Protein AF-A0A349LQ70-F1 (afdb_monomer_lite)

Structure (mmCIF, N/CA/C/O backbone):
data_AF-A0A349LQ70-F1
#
_entry.id   AF-A0A349LQ70-F1
#
loop_
_atom_site.group_PDB
_atom_site.id
_atom_site.type_symbol
_atom_site.label_atom_id
_atom_site.label_alt_id
_atom_site.label_comp_id
_atom_site.label_asym_id
_atom_site.label_entity_id
_atom_site.label_seq_id
_atom_site.pdbx_PDB_ins_code
_atom_site.Cartn_x
_atom_site.Cartn_y
_atom_site.Cartn_z
_atom_site.occupancy
_atom_site.B_iso_or_equiv
_atom_site.auth_seq_id
_atom_site.auth_comp_id
_atom_site.auth_asym_id
_atom_site.auth_atom_id
_atom_site.pdbx_PDB_model_num
ATOM 1 N N . MET A 1 1 ? 2.693 10.960 -30.695 1.00 44.03 1 MET A N 1
ATOM 2 C CA . MET A 1 1 ? 3.352 12.069 -29.964 1.00 44.03 1 MET A CA 1
ATOM 3 C C . MET A 1 1 ? 2.511 12.671 -28.834 1.00 44.03 1 MET A C 1
ATOM 5 O O . MET A 1 1 ? 3.076 12.892 -27.779 1.00 44.03 1 MET A O 1
ATOM 9 N N . TRP A 1 2 ? 1.194 12.884 -28.967 1.00 34.91 2 TRP A N 1
ATOM 10 C CA . TRP A 1 2 ? 0.379 13.549 -27.923 1.00 34.91 2 TRP A CA 1
ATOM 11 C C . TRP A 1 2 ? 0.090 12.743 -26.636 1.00 34.91 2 TRP A C 1
ATOM 13 O O . TRP A 1 2 ? -0.245 13.328 -25.614 1.00 34.91 2 TRP A O 1
ATOM 23 N N . LEU A 1 3 ? 0.218 11.412 -26.652 1.00 36.78 3 LEU A N 1
ATOM 24 C CA . LEU A 1 3 ? -0.033 10.572 -25.467 1.00 36.78 3 LEU A CA 1
ATOM 25 C C . LEU A 1 3 ? 1.154 10.531 -24.486 1.00 36.78 3 LEU A C 1
ATOM 27 O O . LEU A 1 3 ? 0.941 10.384 -23.286 1.00 36.78 3 LEU A O 1
ATOM 31 N N . ALA A 1 4 ? 2.384 10.713 -24.979 1.00 41.03 4 ALA A N 1
ATOM 32 C CA . ALA A 1 4 ? 3.589 10.732 -24.146 1.00 41.03 4 ALA A CA 1
ATOM 33 C C . ALA A 1 4 ? 3.633 11.983 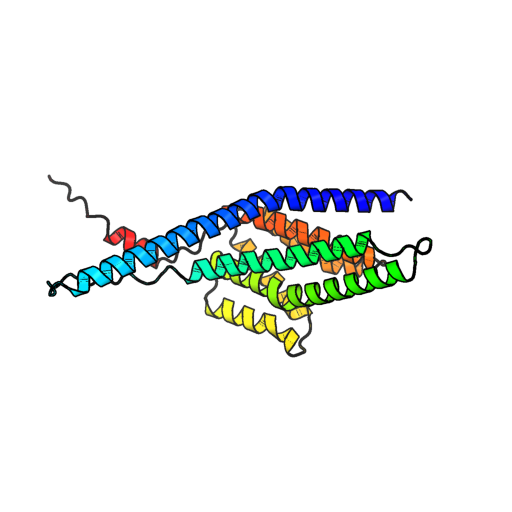-23.248 1.00 41.03 4 ALA A C 1
ATOM 35 O O . ALA A 1 4 ? 3.868 11.878 -22.047 1.00 41.03 4 ALA A O 1
ATOM 36 N N . SER A 1 5 ? 3.269 13.148 -23.796 1.00 47.81 5 SER A N 1
ATOM 37 C CA . SER A 1 5 ? 3.202 14.409 -23.048 1.00 47.81 5 SER A CA 1
ATOM 38 C C . SER A 1 5 ? 2.084 14.434 -22.002 1.00 47.81 5 SER A C 1
ATOM 40 O O . SER A 1 5 ? 2.240 15.052 -20.951 1.00 47.81 5 SER A O 1
ATOM 42 N N . LEU A 1 6 ? 0.969 13.733 -22.243 1.00 48.31 6 LEU A N 1
ATOM 43 C CA . LEU A 1 6 ? -0.111 13.604 -21.261 1.00 48.31 6 LEU A CA 1
ATOM 44 C C . LEU A 1 6 ? 0.312 12.740 -20.062 1.00 48.31 6 LEU A C 1
ATOM 46 O O . LEU A 1 6 ? -0.024 13.064 -18.924 1.00 48.31 6 LEU A O 1
ATOM 50 N N . GLY A 1 7 ? 1.063 11.662 -20.313 1.00 47.00 7 GLY A N 1
ATOM 51 C CA . GLY A 1 7 ? 1.610 10.787 -19.275 1.00 47.00 7 GLY A CA 1
ATOM 52 C C . GLY A 1 7 ? 2.619 11.501 -18.377 1.00 47.00 7 GLY A C 1
ATOM 53 O O . GLY A 1 7 ? 2.522 11.402 -17.157 1.00 47.00 7 GLY A O 1
ATOM 54 N N . GLU A 1 8 ? 3.526 12.287 -18.959 1.00 45.16 8 GLU A N 1
ATOM 55 C CA . GLU A 1 8 ? 4.480 13.119 -18.213 1.00 45.16 8 GLU A CA 1
ATOM 56 C C . GLU A 1 8 ? 3.785 14.221 -17.401 1.00 45.16 8 GLU A C 1
ATOM 58 O O . GLU A 1 8 ? 4.113 14.429 -16.234 1.00 45.16 8 GLU A O 1
ATOM 63 N N . LEU A 1 9 ? 2.767 14.882 -17.965 1.00 50.31 9 LEU A N 1
ATOM 64 C CA . LEU A 1 9 ? 1.955 15.867 -17.243 1.00 50.31 9 LEU A CA 1
ATOM 65 C C . LEU A 1 9 ? 1.187 15.239 -16.081 1.00 50.31 9 LEU A C 1
ATOM 67 O O . LEU A 1 9 ? 1.155 15.813 -14.996 1.00 50.31 9 LEU A O 1
ATOM 71 N N . LEU A 1 10 ? 0.602 14.055 -16.275 1.00 54.34 10 LEU A N 1
ATOM 72 C CA . LEU A 1 10 ? -0.054 13.301 -15.208 1.00 54.34 10 LEU A CA 1
ATOM 73 C C . LEU A 1 10 ? 0.946 12.852 -14.145 1.00 54.34 10 LEU A C 1
ATOM 75 O O . LEU A 1 10 ? 0.620 12.906 -12.964 1.00 54.34 10 LEU A O 1
ATOM 79 N N . LEU A 1 11 ? 2.161 12.464 -14.525 1.00 51.03 11 LEU A N 1
ATOM 80 C CA . LEU A 1 11 ? 3.226 12.072 -13.607 1.00 51.03 11 LEU A CA 1
ATOM 81 C C . LEU A 1 11 ? 3.707 13.254 -12.762 1.00 51.03 11 LEU A C 1
ATOM 83 O O . LEU A 1 11 ? 3.743 13.148 -11.540 1.00 51.03 11 LEU A O 1
ATOM 87 N N . VAL A 1 12 ? 4.030 14.387 -13.391 1.00 49.47 12 VAL A N 1
ATOM 88 C CA . VAL A 1 12 ? 4.443 15.617 -12.702 1.00 49.47 12 VAL A CA 1
ATOM 89 C C . VAL A 1 12 ? 3.299 16.134 -11.844 1.00 49.47 12 VAL A C 1
ATOM 91 O O . VAL A 1 12 ? 3.519 16.456 -10.683 1.00 49.47 12 VAL A O 1
ATOM 94 N N . ALA A 1 13 ? 2.065 16.129 -12.350 1.00 50.84 13 ALA A N 1
ATOM 95 C CA . ALA A 1 13 ? 0.898 16.478 -11.554 1.00 50.84 13 ALA A CA 1
ATOM 96 C C . ALA A 1 13 ? 0.722 15.518 -10.375 1.00 50.84 13 ALA A C 1
ATOM 98 O O . ALA A 1 13 ? 0.436 15.985 -9.285 1.00 50.84 13 ALA A O 1
ATOM 99 N N . THR A 1 14 ? 0.944 14.211 -10.537 1.00 48.47 14 THR A N 1
ATOM 100 C CA . THR A 1 14 ? 0.812 13.225 -9.453 1.00 48.47 14 THR A CA 1
ATOM 101 C C . THR A 1 14 ? 1.944 13.350 -8.443 1.00 48.47 14 THR A C 1
ATOM 103 O O . THR A 1 14 ? 1.671 13.300 -7.252 1.00 48.47 14 THR A O 1
ATOM 106 N N . LEU A 1 15 ? 3.189 13.571 -8.866 1.00 48.03 15 LEU A N 1
ATOM 107 C CA . LEU A 1 15 ? 4.335 13.817 -7.987 1.00 48.03 15 LEU A CA 1
ATOM 108 C C . LEU A 1 15 ? 4.168 15.131 -7.230 1.00 48.03 15 LEU A C 1
ATOM 110 O O . LEU A 1 15 ? 4.196 15.133 -6.008 1.00 48.03 15 LEU A O 1
ATOM 114 N N . VAL A 1 16 ? 3.888 16.232 -7.928 1.00 50.16 16 VAL A N 1
ATOM 115 C CA . VAL A 1 16 ? 3.621 17.533 -7.304 1.00 50.16 16 VAL A CA 1
ATOM 116 C C . VAL A 1 16 ? 2.412 17.435 -6.382 1.00 50.16 16 VAL A C 1
ATOM 118 O O . VAL A 1 16 ? 2.481 17.905 -5.255 1.00 50.16 16 VAL A O 1
ATOM 121 N N . TRP A 1 17 ? 1.327 16.776 -6.790 1.00 50.19 17 TRP A N 1
ATOM 122 C CA . TRP A 1 17 ? 0.123 16.619 -5.975 1.00 50.19 17 TRP A CA 1
ATOM 123 C C . TRP A 1 17 ? 0.345 15.721 -4.761 1.00 50.19 17 TRP A C 1
ATOM 125 O O . TRP A 1 17 ? -0.085 16.075 -3.667 1.00 50.19 17 TRP A O 1
ATOM 135 N N . THR A 1 18 ? 1.009 14.572 -4.909 1.00 46.94 18 THR A N 1
ATOM 136 C CA . THR A 1 18 ? 1.340 13.673 -3.791 1.00 46.94 18 THR A CA 1
ATOM 137 C C . THR A 1 18 ? 2.313 14.346 -2.843 1.00 46.94 18 THR A C 1
ATOM 139 O O . THR A 1 18 ? 2.051 14.343 -1.647 1.00 46.94 18 THR A O 1
ATOM 142 N N . SER A 1 19 ? 3.347 15.030 -3.335 1.00 45.28 19 SER A N 1
ATOM 143 C CA . SER A 1 19 ? 4.196 15.886 -2.512 1.00 45.28 19 SER A CA 1
ATOM 144 C C . SER A 1 19 ? 3.362 16.955 -1.807 1.00 45.28 19 SER A C 1
ATOM 146 O O . SER A 1 19 ? 3.440 17.059 -0.598 1.00 45.28 19 SER A O 1
ATOM 148 N N . TYR A 1 20 ? 2.475 17.686 -2.480 1.00 46.66 20 TYR A N 1
ATOM 149 C CA . TYR A 1 20 ? 1.710 18.778 -1.863 1.00 46.66 20 TYR A CA 1
ATOM 150 C C . TYR A 1 20 ? 0.607 18.315 -0.895 1.00 46.66 20 TYR A C 1
ATOM 152 O O . TYR A 1 20 ? 0.280 19.023 0.055 1.00 46.66 20 TYR A O 1
ATOM 160 N N . THR A 1 21 ? 0.020 17.134 -1.103 1.00 48.53 21 THR A N 1
ATOM 161 C CA . THR A 1 21 ? -1.055 16.586 -0.253 1.00 48.53 21 THR A CA 1
ATOM 162 C C . THR A 1 21 ? -0.528 15.703 0.868 1.00 48.53 21 THR A C 1
ATOM 164 O O . THR A 1 21 ? -1.037 15.776 1.990 1.00 48.53 21 THR A O 1
ATOM 167 N N . LEU A 1 22 ? 0.510 14.907 0.605 1.00 46.12 22 LEU A N 1
ATOM 168 C CA . LEU A 1 22 ? 1.170 14.104 1.625 1.00 46.12 22 LEU A CA 1
ATOM 169 C C . LEU A 1 22 ? 2.130 14.945 2.451 1.00 46.12 22 LEU A C 1
ATOM 171 O O . LEU A 1 22 ? 2.292 14.610 3.609 1.00 46.12 22 LEU A O 1
ATOM 175 N N . TRP A 1 23 ? 2.704 16.050 1.963 1.00 47.31 23 TRP A N 1
ATOM 176 C CA . TRP A 1 23 ? 3.637 16.858 2.760 1.00 47.31 23 TRP A CA 1
ATOM 177 C C . TRP A 1 23 ? 3.014 17.468 4.020 1.00 47.31 23 TRP A C 1
ATOM 179 O O . TRP A 1 23 ? 3.598 17.299 5.082 1.00 47.31 23 TRP A O 1
ATOM 189 N N . PRO A 1 24 ? 1.827 18.104 4.011 1.00 51.62 24 PRO A N 1
ATOM 190 C CA . PRO A 1 24 ? 1.206 18.602 5.237 1.00 51.62 24 PRO A CA 1
ATOM 191 C C . PRO A 1 24 ? 0.796 17.472 6.187 1.00 51.62 24 PRO A C 1
ATOM 193 O O . PRO A 1 24 ? 0.872 17.644 7.400 1.00 51.62 24 PRO A O 1
ATOM 196 N N . LEU A 1 25 ? 0.373 16.321 5.651 1.00 49.25 25 LEU A N 1
ATOM 197 C CA . LEU A 1 25 ? 0.030 15.121 6.423 1.00 49.25 25 LEU A CA 1
ATOM 198 C C . LEU A 1 25 ? 1.275 14.488 7.047 1.00 49.25 25 LEU A C 1
ATOM 200 O O . LEU A 1 25 ? 1.283 14.235 8.241 1.00 49.25 25 LEU A O 1
ATOM 204 N N . TRP A 1 26 ? 2.340 14.333 6.270 1.00 44.91 26 TRP A N 1
ATOM 205 C CA . TRP A 1 26 ? 3.675 13.913 6.674 1.00 44.91 26 TRP A CA 1
ATOM 206 C C . TRP A 1 26 ? 4.226 14.842 7.741 1.00 44.91 26 TRP A C 1
ATOM 208 O O . TRP A 1 26 ? 4.550 14.390 8.826 1.00 44.91 26 TRP A O 1
ATOM 218 N N . ARG A 1 27 ? 4.234 16.154 7.497 1.00 50.84 27 ARG A N 1
ATOM 219 C CA . ARG A 1 27 ? 4.703 17.170 8.442 1.00 50.84 27 ARG A CA 1
ATOM 220 C C . ARG A 1 27 ? 3.870 17.160 9.720 1.00 50.84 27 ARG A C 1
ATOM 222 O O . ARG A 1 27 ? 4.440 17.243 10.796 1.00 50.84 27 ARG A O 1
ATOM 229 N N . ARG A 1 28 ? 2.542 16.994 9.640 1.00 52.28 28 ARG A N 1
ATOM 230 C CA . ARG A 1 28 ? 1.675 16.824 10.821 1.00 52.28 28 ARG A CA 1
ATOM 231 C C . ARG A 1 28 ? 1.922 15.507 11.541 1.00 52.28 28 ARG A C 1
ATOM 233 O O . ARG A 1 28 ? 1.895 15.514 12.758 1.00 52.28 28 ARG A O 1
ATOM 240 N N . CYS A 1 29 ? 2.161 14.406 10.838 1.00 43.88 29 CYS A N 1
ATOM 241 C CA . CYS A 1 29 ? 2.482 13.107 11.425 1.00 43.88 29 CYS A CA 1
ATOM 242 C C . CYS A 1 29 ? 3.862 13.118 12.083 1.00 43.88 29 CYS A C 1
ATOM 244 O O . CYS A 1 29 ? 3.990 12.611 13.188 1.00 43.88 29 CYS A O 1
ATOM 246 N N . VAL A 1 30 ? 4.857 13.742 11.452 1.00 44.50 30 VAL A N 1
ATOM 247 C CA . VAL A 1 30 ? 6.212 13.940 11.975 1.00 44.50 30 VAL A CA 1
ATOM 248 C C . VAL A 1 30 ? 6.189 14.894 13.160 1.00 44.50 30 VAL A C 1
ATOM 250 O O . VAL A 1 30 ? 6.774 14.559 14.177 1.00 44.50 30 VAL A O 1
ATOM 253 N N . HIS A 1 31 ? 5.462 16.015 13.105 1.00 49.59 31 HIS A N 1
ATOM 254 C CA . HIS A 1 31 ? 5.282 16.887 14.270 1.00 49.59 31 HIS A CA 1
ATOM 255 C C . HIS A 1 31 ? 4.490 16.195 15.381 1.00 49.59 31 HIS A C 1
ATOM 257 O O . HIS A 1 31 ? 4.945 16.193 16.511 1.00 49.59 31 HIS A O 1
ATOM 263 N N . LEU A 1 32 ? 3.376 15.507 15.096 1.00 46.69 32 LEU A N 1
ATOM 264 C CA . LEU A 1 32 ? 2.661 14.746 16.129 1.00 46.69 32 LEU A CA 1
ATOM 265 C C . LEU A 1 32 ? 3.529 13.640 16.727 1.00 46.69 32 LEU A C 1
ATOM 267 O O . LEU A 1 32 ? 3.407 13.372 17.917 1.00 46.69 32 LEU A O 1
ATOM 271 N N . ALA A 1 33 ? 4.346 12.962 15.922 1.00 43.19 33 ALA A N 1
ATOM 272 C CA . ALA A 1 33 ? 5.247 11.922 16.393 1.00 43.19 33 ALA A CA 1
ATOM 273 C C . ALA A 1 33 ? 6.395 12.525 17.204 1.00 43.19 33 ALA A C 1
ATOM 275 O O . ALA A 1 33 ? 6.687 12.007 18.271 1.00 43.19 33 ALA A O 1
ATOM 276 N N . SER A 1 34 ? 6.980 13.634 16.750 1.00 42.59 34 SER A N 1
ATOM 277 C CA . SER A 1 34 ? 8.070 14.367 17.401 1.00 42.59 34 SER A CA 1
ATOM 278 C C . SER A 1 34 ? 7.619 15.009 18.710 1.00 42.59 34 SER A C 1
ATOM 280 O O . SER A 1 34 ? 8.213 14.750 19.748 1.00 42.59 34 SER A O 1
ATOM 282 N N . ASP A 1 35 ? 6.531 15.776 18.702 1.00 51.50 35 ASP A N 1
ATOM 283 C CA . ASP A 1 35 ? 6.004 16.476 19.876 1.00 51.50 35 ASP A CA 1
ATOM 284 C C . ASP A 1 35 ? 5.490 15.478 20.916 1.00 51.50 35 ASP A C 1
ATOM 286 O O . ASP A 1 35 ? 5.719 15.641 22.115 1.00 51.50 35 ASP A O 1
ATOM 290 N N . LYS A 1 36 ? 4.848 14.382 20.476 1.00 47.69 36 LYS A N 1
ATOM 291 C CA . LYS A 1 36 ? 4.454 13.311 21.399 1.00 47.69 36 LYS A CA 1
ATOM 292 C C . LYS A 1 36 ? 5.649 12.491 21.865 1.00 47.69 36 LYS A C 1
ATOM 294 O O . LYS A 1 36 ? 5.649 12.117 23.028 1.00 47.69 36 LYS A O 1
ATOM 299 N N . ALA A 1 37 ? 6.656 12.219 21.035 1.00 41.56 37 ALA A N 1
ATOM 300 C CA . AL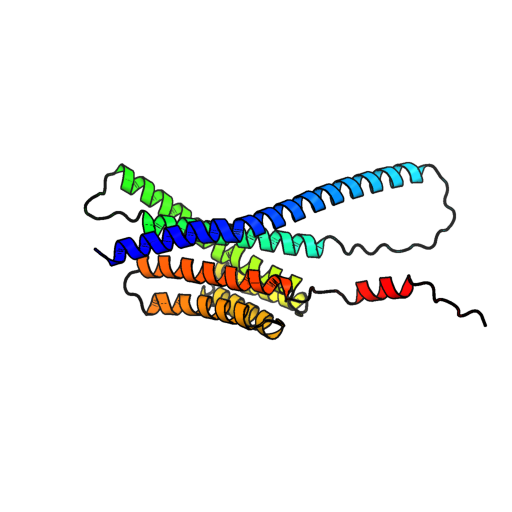A A 1 37 ? 7.880 11.535 21.462 1.00 41.56 37 ALA A CA 1
ATOM 301 C C . ALA A 1 37 ? 8.651 12.374 22.489 1.00 41.56 37 ALA A C 1
ATOM 303 O O . ALA A 1 37 ? 9.028 11.847 23.531 1.00 41.56 37 ALA A O 1
ATOM 304 N N . ALA A 1 38 ? 8.789 13.680 22.258 1.00 44.47 38 ALA A N 1
ATOM 305 C CA . ALA A 1 38 ? 9.378 14.622 23.201 1.00 44.47 38 ALA A CA 1
ATOM 306 C C . ALA A 1 38 ? 8.583 14.674 24.515 1.00 44.47 38 ALA A C 1
ATOM 308 O O . ALA A 1 38 ? 9.169 14.570 25.590 1.00 44.47 38 ALA A O 1
ATOM 309 N N . ALA A 1 39 ? 7.247 14.722 24.448 1.00 53.97 39 ALA A N 1
ATOM 310 C CA . ALA A 1 39 ? 6.396 14.658 25.636 1.00 53.97 39 ALA A CA 1
ATOM 311 C C . ALA A 1 39 ? 6.519 13.318 26.385 1.00 53.97 39 ALA A C 1
ATOM 313 O O . ALA A 1 39 ? 6.478 13.298 27.611 1.00 53.97 39 ALA A O 1
ATOM 314 N N . ILE A 1 40 ? 6.703 12.201 25.674 1.00 46.34 40 ILE A N 1
ATOM 315 C CA . ILE A 1 40 ? 6.899 10.867 26.263 1.00 46.34 40 ILE A CA 1
ATOM 316 C C . ILE A 1 40 ? 8.249 10.773 26.971 1.00 46.34 40 ILE A C 1
ATOM 318 O O . ILE A 1 40 ? 8.298 10.276 28.092 1.00 46.34 40 ILE A O 1
ATOM 322 N N . VAL A 1 41 ? 9.324 11.253 26.344 1.00 47.59 41 VAL A N 1
ATOM 323 C CA . VAL A 1 41 ? 10.661 11.290 26.951 1.00 47.59 41 VAL A CA 1
ATOM 324 C C . VAL A 1 41 ? 10.645 12.195 28.177 1.00 47.59 41 VAL A C 1
ATOM 326 O O . VAL A 1 41 ? 11.086 11.783 29.246 1.00 47.59 41 VAL A O 1
ATOM 329 N N . HIS A 1 42 ? 10.047 13.382 28.062 1.00 54.09 42 HIS A N 1
ATOM 330 C CA . HIS A 1 42 ? 9.898 14.298 29.185 1.00 54.09 42 HIS A CA 1
ATOM 331 C C . HIS A 1 42 ? 9.110 13.656 30.332 1.00 54.09 42 HIS A C 1
ATOM 333 O O . HIS A 1 42 ? 9.565 13.689 31.472 1.00 54.09 42 HIS A O 1
ATOM 339 N N . GLN A 1 43 ? 7.971 13.018 30.038 1.00 61.88 43 GLN A N 1
ATOM 340 C CA . GLN A 1 43 ? 7.139 12.338 31.031 1.00 61.88 43 GLN A CA 1
ATOM 341 C C . GLN A 1 43 ? 7.865 11.155 31.685 1.00 61.88 43 GLN A C 1
ATOM 343 O O . GLN A 1 43 ? 7.761 10.979 32.894 1.00 61.88 43 GLN A O 1
ATOM 348 N N . ALA A 1 44 ? 8.624 10.363 30.922 1.00 49.91 44 ALA A N 1
ATOM 349 C CA . ALA A 1 44 ? 9.419 9.258 31.455 1.00 49.91 44 ALA A CA 1
ATOM 350 C C . ALA A 1 44 ? 10.527 9.756 32.397 1.00 49.91 44 ALA A C 1
ATOM 352 O O . ALA A 1 44 ? 10.713 9.185 33.470 1.00 49.91 44 ALA A O 1
ATOM 353 N N . LEU A 1 45 ? 11.199 10.856 32.044 1.00 54.91 45 LEU A N 1
ATOM 354 C CA . LEU A 1 45 ? 12.219 11.489 32.883 1.00 54.91 45 LEU A CA 1
ATOM 355 C C . LEU A 1 45 ? 11.623 12.090 34.162 1.00 54.91 45 LEU A C 1
ATOM 357 O O . LEU A 1 45 ? 12.189 11.914 35.238 1.00 54.91 45 LEU A O 1
ATOM 361 N N . THR A 1 46 ? 10.449 12.729 34.083 1.00 70.62 46 THR A N 1
ATOM 362 C CA . THR A 1 46 ? 9.765 13.240 35.286 1.00 70.62 46 THR A CA 1
ATOM 363 C C . THR A 1 46 ? 9.302 12.103 36.191 1.00 70.62 46 THR A C 1
ATOM 365 O O . THR A 1 46 ? 9.444 12.189 37.405 1.00 70.62 46 THR A O 1
ATOM 368 N N . GLN A 1 47 ? 8.783 11.015 35.617 1.00 64.31 47 GLN A N 1
ATOM 369 C CA . GLN A 1 47 ? 8.354 9.839 36.376 1.00 64.31 47 GLN A CA 1
ATOM 370 C C . GLN A 1 47 ? 9.545 9.154 37.069 1.00 64.31 47 GLN A C 1
ATOM 372 O O . GLN A 1 47 ? 9.431 8.769 38.229 1.00 64.31 47 GLN A O 1
ATOM 377 N N . ALA A 1 48 ? 10.691 9.041 36.389 1.00 59.69 48 ALA A N 1
ATOM 378 C CA . ALA A 1 48 ? 11.923 8.503 36.963 1.00 59.69 48 ALA A CA 1
ATOM 379 C C . ALA A 1 48 ? 12.452 9.381 38.109 1.00 59.69 48 ALA A C 1
ATOM 381 O O . ALA A 1 48 ? 12.807 8.852 39.158 1.00 59.69 48 ALA A O 1
ATOM 382 N N . ALA A 1 49 ? 12.424 10.708 37.951 1.00 65.44 49 ALA A N 1
ATOM 383 C CA . ALA A 1 49 ? 12.825 11.647 38.997 1.00 65.44 49 ALA A CA 1
ATOM 384 C C . ALA A 1 49 ? 11.915 11.571 40.237 1.00 65.44 49 ALA A C 1
ATOM 386 O O . ALA A 1 49 ? 12.408 11.552 41.360 1.00 65.44 49 ALA A O 1
ATOM 387 N N . VAL A 1 50 ? 10.595 11.463 40.043 1.00 71.00 50 VAL A N 1
ATOM 388 C CA . VAL A 1 50 ? 9.630 11.305 41.146 1.00 71.00 50 VAL A CA 1
ATOM 389 C C . VAL A 1 50 ? 9.820 9.971 41.866 1.00 71.00 50 VAL A C 1
ATOM 391 O O . VAL A 1 50 ? 9.823 9.944 43.091 1.00 71.00 50 VAL A O 1
ATOM 394 N N . ASN A 1 51 ? 10.020 8.873 41.134 1.00 64.00 51 ASN A N 1
ATOM 395 C CA . ASN A 1 51 ? 10.255 7.562 41.743 1.00 64.00 51 ASN A CA 1
ATOM 396 C C . ASN A 1 51 ? 11.583 7.526 42.513 1.00 64.00 51 ASN A C 1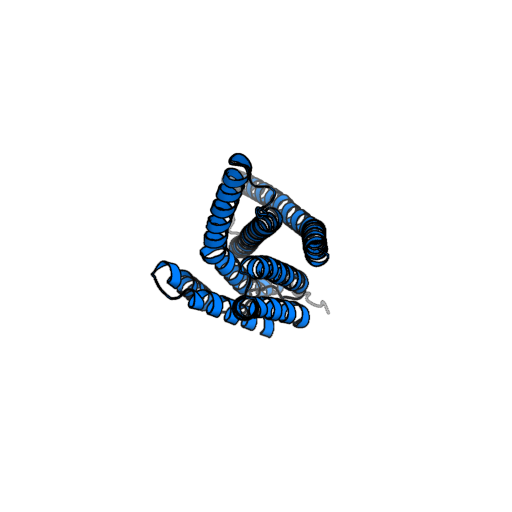
ATOM 398 O O . ASN A 1 51 ? 11.636 6.971 43.602 1.00 64.00 51 ASN A O 1
ATOM 402 N N . SER A 1 52 ? 12.625 8.173 41.985 1.00 66.25 52 SER A N 1
ATOM 403 C CA . SER A 1 52 ? 13.920 8.285 42.663 1.00 66.25 52 SER A CA 1
ATOM 404 C C . SER A 1 52 ? 13.864 9.179 43.909 1.00 66.25 52 SER A C 1
ATOM 406 O O . SER A 1 52 ? 14.689 9.018 44.801 1.00 66.25 52 SER A O 1
ATOM 408 N N . ALA A 1 53 ? 12.908 10.112 43.978 1.00 63.19 53 ALA A N 1
ATOM 409 C CA . ALA A 1 53 ? 12.658 10.952 45.150 1.00 63.19 53 ALA A CA 1
ATOM 410 C C . ALA A 1 53 ? 11.703 10.303 46.169 1.00 63.19 53 ALA A C 1
ATOM 412 O O . ALA A 1 53 ? 11.751 10.643 47.344 1.00 63.19 53 ALA A O 1
ATOM 413 N N . ALA A 1 54 ? 10.834 9.386 45.736 1.00 57.34 54 ALA A N 1
ATOM 414 C CA . ALA A 1 54 ? 9.906 8.668 46.610 1.00 57.34 54 ALA A CA 1
ATOM 415 C C . ALA A 1 54 ? 10.585 7.532 47.395 1.00 57.34 54 ALA A C 1
ATOM 417 O O . ALA A 1 54 ? 10.116 7.180 48.473 1.00 57.34 54 ALA A O 1
ATOM 418 N N . ASP A 1 55 ? 11.713 7.010 46.904 1.00 52.50 55 ASP A N 1
ATOM 419 C CA . ASP A 1 55 ? 12.481 5.933 47.550 1.00 52.50 55 ASP A CA 1
ATOM 420 C C . ASP A 1 55 ? 13.172 6.360 48.866 1.00 52.50 55 ASP A C 1
ATOM 422 O O . ASP A 1 55 ? 13.790 5.548 49.547 1.00 52.50 55 ASP A O 1
ATOM 426 N N . THR A 1 56 ? 13.062 7.635 49.262 1.00 59.09 56 THR A N 1
ATOM 427 C CA . THR A 1 56 ? 13.629 8.163 50.516 1.00 59.09 56 THR A CA 1
ATOM 428 C C . THR A 1 56 ? 12.600 8.404 51.624 1.00 59.09 56 THR A C 1
ATOM 430 O O . THR A 1 56 ? 12.983 8.864 52.699 1.00 59.09 56 THR A O 1
ATOM 433 N N . THR A 1 57 ? 11.313 8.081 51.430 1.00 56.62 57 THR A N 1
ATOM 434 C CA . THR A 1 57 ? 10.284 8.273 52.474 1.00 56.62 57 THR A CA 1
ATOM 435 C C . THR A 1 57 ? 9.390 7.043 52.671 1.00 56.62 57 THR A C 1
ATOM 437 O O . THR A 1 57 ? 8.768 6.540 51.741 1.00 56.62 57 THR A O 1
ATOM 440 N N . GLU A 1 58 ? 9.355 6.553 53.915 1.00 49.47 58 GLU A N 1
ATOM 441 C CA . GLU A 1 58 ? 8.601 5.386 54.404 1.00 49.47 58 GLU A CA 1
ATOM 442 C C . GLU A 1 58 ? 7.083 5.444 54.093 1.00 49.47 58 GLU A C 1
ATOM 444 O O . GLU A 1 58 ? 6.500 6.531 54.031 1.00 49.47 58 GLU A O 1
ATOM 449 N N . PRO A 1 59 ? 6.395 4.295 53.918 1.00 51.03 59 PRO A N 1
ATOM 450 C CA . PRO A 1 59 ? 5.123 4.243 53.212 1.00 51.03 59 PRO A CA 1
ATOM 451 C C . PRO A 1 59 ? 3.916 4.438 54.141 1.00 51.03 59 PRO A C 1
ATOM 453 O O . PRO A 1 59 ? 3.569 3.570 54.941 1.00 51.03 59 PRO A O 1
ATOM 456 N N . ALA A 1 60 ? 3.178 5.531 53.947 1.00 52.19 60 ALA A N 1
ATOM 457 C CA . ALA A 1 60 ? 1.777 5.605 54.353 1.00 52.19 60 ALA A CA 1
ATOM 458 C C . ALA A 1 60 ? 0.904 4.934 53.279 1.00 52.19 60 ALA A C 1
ATOM 460 O O . ALA A 1 60 ? 1.002 5.249 52.092 1.00 52.19 60 ALA A O 1
ATOM 461 N N . ALA A 1 61 ? 0.056 3.993 53.700 1.00 54.28 61 ALA A N 1
ATOM 462 C CA . ALA A 1 61 ? -0.805 3.170 52.856 1.00 54.28 61 ALA A CA 1
ATOM 463 C C . ALA A 1 61 ? -1.770 4.005 51.988 1.00 54.28 61 ALA A C 1
ATOM 465 O O . ALA A 1 61 ? -2.900 4.298 52.375 1.00 54.28 61 ALA A O 1
ATOM 466 N N . ALA A 1 62 ? -1.329 4.374 50.785 1.00 51.41 62 ALA A N 1
ATOM 467 C CA . ALA A 1 62 ? -2.172 4.971 49.761 1.00 51.41 62 ALA A CA 1
ATOM 468 C C . ALA A 1 62 ? -2.851 3.866 48.930 1.00 51.41 62 ALA A C 1
ATOM 470 O O . ALA A 1 62 ? -2.193 2.894 48.541 1.00 51.41 62 ALA A O 1
ATOM 471 N N . PRO A 1 63 ? -4.155 3.986 48.619 1.00 48.91 63 PRO A N 1
ATOM 472 C CA . PRO A 1 63 ? -4.851 3.007 47.800 1.00 48.91 63 PRO A CA 1
ATOM 473 C C . PRO A 1 63 ? -4.200 2.947 46.416 1.00 48.91 63 PRO A C 1
ATOM 475 O O . PRO A 1 63 ? -4.112 3.947 45.702 1.00 48.91 63 PRO A O 1
ATOM 478 N N . ALA A 1 64 ? -3.739 1.752 46.051 1.00 50.75 64 ALA A N 1
ATOM 479 C CA . ALA A 1 64 ? -3.101 1.459 44.780 1.00 50.75 64 ALA A CA 1
ATOM 480 C C . ALA A 1 64 ? -4.067 1.724 43.615 1.00 50.75 64 ALA A C 1
ATOM 482 O O . ALA A 1 64 ? -4.782 0.835 43.146 1.00 50.75 64 ALA A O 1
ATOM 483 N N . VAL A 1 65 ? -4.067 2.956 43.107 1.00 49.88 65 VAL A N 1
ATOM 484 C CA . VAL A 1 65 ? -4.588 3.272 41.781 1.00 49.88 65 VAL A CA 1
ATOM 485 C C . VAL A 1 65 ? -3.676 2.544 40.802 1.00 49.88 65 VAL A C 1
ATOM 487 O O . VAL A 1 65 ? -2.618 3.047 40.423 1.00 49.88 65 VAL A O 1
ATOM 490 N N . ARG A 1 66 ? -4.056 1.318 40.417 1.00 48.62 66 ARG A N 1
ATOM 491 C CA . ARG A 1 66 ? -3.440 0.605 39.295 1.00 48.62 66 ARG A CA 1
ATOM 492 C C . ARG A 1 66 ? -3.627 1.478 38.059 1.00 48.62 66 ARG A C 1
ATOM 494 O O . ARG A 1 66 ? -4.651 1.409 37.382 1.00 48.62 66 ARG A O 1
ATOM 501 N N . LYS A 1 67 ? -2.632 2.323 37.788 1.00 50.66 67 LYS A N 1
ATOM 502 C CA . LYS A 1 67 ? -2.454 3.063 36.542 1.00 50.66 67 LYS A CA 1
ATOM 503 C C . LYS A 1 67 ? -2.262 2.001 35.464 1.00 50.66 67 LYS A C 1
ATOM 505 O O . LYS A 1 67 ? -1.155 1.530 35.217 1.00 50.66 67 LYS A O 1
ATOM 510 N N . GLY A 1 68 ? -3.380 1.519 34.927 1.00 46.38 68 GLY A N 1
ATOM 511 C CA . GLY A 1 68 ? -3.393 0.514 33.880 1.00 46.38 68 GLY A CA 1
ATOM 512 C C . GLY A 1 68 ? -2.535 1.017 32.730 1.00 46.38 68 GLY A C 1
ATOM 513 O O . GLY A 1 68 ? -2.782 2.092 32.186 1.00 46.38 68 GLY A O 1
ATOM 514 N N . TRP A 1 69 ? -1.498 0.257 32.403 1.00 41.44 69 TRP A N 1
ATOM 515 C CA . TRP A 1 69 ? -0.635 0.469 31.253 1.00 41.44 69 TRP A CA 1
ATOM 516 C C . TRP A 1 69 ? -1.470 0.375 29.964 1.00 41.44 69 TRP A C 1
ATOM 518 O O . TRP A 1 69 ? -1.560 -0.683 29.358 1.00 41.44 69 TRP A O 1
ATOM 528 N N . GLN A 1 70 ? -2.133 1.457 29.550 1.00 51.22 70 GLN A N 1
ATOM 529 C CA . GLN A 1 70 ? -2.955 1.489 28.325 1.00 51.22 70 GLN A CA 1
ATOM 530 C C . GLN A 1 70 ? -2.386 2.401 27.222 1.00 51.22 70 GLN A C 1
ATOM 532 O O . GLN A 1 70 ? -3.119 2.855 26.351 1.00 51.22 70 GLN A O 1
ATOM 537 N N . LEU A 1 71 ? -1.078 2.678 27.214 1.00 49.72 71 LEU A N 1
ATOM 538 C CA . LEU A 1 71 ? -0.460 3.636 26.280 1.00 49.72 71 LEU A CA 1
ATOM 539 C C . LEU A 1 71 ? 0.598 3.145 25.253 1.00 49.72 71 LEU A C 1
ATOM 541 O O . LEU A 1 71 ? 0.999 3.993 24.451 1.00 49.72 71 LEU A O 1
ATOM 545 N N . PRO A 1 72 ? 1.025 1.864 25.148 1.00 61.50 72 PRO A N 1
ATOM 546 C CA . PRO A 1 72 ? 1.927 1.449 24.061 1.00 61.50 72 PRO A CA 1
ATOM 547 C C . PRO A 1 72 ? 1.219 1.053 22.749 1.00 61.50 72 PRO A C 1
ATOM 549 O O . PRO A 1 72 ? 1.633 1.478 21.672 1.00 61.50 72 PRO A O 1
ATOM 552 N N . GLU A 1 73 ? 0.139 0.270 22.804 1.00 68.12 73 GLU A N 1
ATOM 553 C CA . GLU A 1 73 ? -0.373 -0.472 21.633 1.00 68.12 73 GLU A CA 1
ATOM 554 C C . GLU A 1 73 ? -0.881 0.419 20.490 1.00 68.12 73 GLU A C 1
ATOM 556 O O . GLU A 1 73 ? -0.573 0.190 19.320 1.00 68.12 73 GLU A O 1
ATOM 561 N N . HIS A 1 74 ? -1.612 1.490 20.813 1.00 72.75 74 HIS A N 1
ATOM 562 C CA . HIS A 1 74 ? -2.086 2.443 19.805 1.00 72.75 74 HIS A 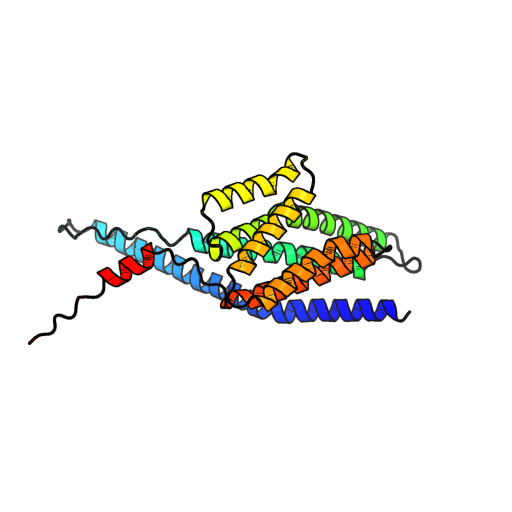CA 1
ATOM 563 C C . HIS A 1 74 ? -0.919 3.165 19.112 1.00 72.75 74 HIS A C 1
ATOM 565 O O . HIS A 1 74 ? -1.005 3.506 17.934 1.00 72.75 74 HIS A O 1
ATOM 571 N N . ARG A 1 75 ? 0.186 3.416 19.827 1.00 75.19 75 ARG A N 1
ATOM 572 C CA . ARG A 1 75 ? 1.355 4.112 19.267 1.00 75.19 75 ARG A CA 1
ATOM 573 C C . ARG A 1 75 ? 2.069 3.232 18.249 1.00 75.19 75 ARG A C 1
ATOM 575 O O . ARG A 1 75 ? 2.399 3.721 17.174 1.00 75.19 75 ARG A O 1
ATOM 582 N N . PHE A 1 76 ? 2.221 1.943 18.552 1.00 78.94 76 PHE A N 1
ATOM 583 C CA . PHE A 1 76 ? 2.802 0.977 17.622 1.00 78.94 76 PHE A CA 1
ATOM 584 C C . PHE A 1 76 ? 1.962 0.812 16.360 1.00 78.94 76 PHE A C 1
ATOM 586 O O . PHE A 1 76 ? 2.517 0.826 15.268 1.00 78.94 76 PHE A O 1
ATOM 593 N N . ALA A 1 77 ? 0.634 0.741 16.480 1.00 80.62 77 ALA A N 1
ATOM 594 C CA . ALA A 1 77 ? -0.229 0.630 15.308 1.00 80.62 77 ALA A CA 1
ATOM 595 C C . ALA A 1 77 ? -0.206 1.900 14.434 1.00 80.62 77 ALA A C 1
ATOM 597 O O . ALA A 1 77 ? -0.180 1.800 13.211 1.00 80.62 77 ALA A O 1
ATOM 598 N N . VAL A 1 78 ? -0.157 3.099 15.029 1.00 79.50 78 VAL A N 1
ATOM 599 C CA . VAL A 1 78 ? 0.008 4.347 14.258 1.00 79.50 78 VAL A CA 1
ATOM 600 C C . VAL A 1 78 ? 1.372 4.402 13.573 1.00 79.50 78 VAL A C 1
ATOM 602 O O . VAL A 1 78 ? 1.444 4.752 12.398 1.00 79.50 78 VAL A O 1
ATOM 605 N N . LEU A 1 79 ? 2.447 4.049 14.281 1.00 80.88 79 LEU A N 1
ATOM 606 C CA . LEU A 1 79 ? 3.792 4.039 13.710 1.00 80.88 79 LEU A CA 1
ATOM 607 C C . LEU A 1 79 ? 3.903 3.015 12.575 1.00 80.88 79 LEU A C 1
ATOM 609 O O . LEU A 1 79 ? 4.383 3.355 11.499 1.00 80.88 79 LEU A O 1
ATOM 613 N N . GLY A 1 80 ? 3.394 1.800 12.789 1.00 82.25 80 GLY A N 1
ATOM 614 C CA . GLY A 1 80 ? 3.334 0.748 11.777 1.00 82.25 80 GLY A CA 1
ATOM 615 C C . GLY A 1 80 ? 2.565 1.193 10.537 1.00 82.25 80 GLY A C 1
ATOM 616 O O . GLY A 1 80 ? 3.057 1.027 9.424 1.00 82.25 80 GLY A O 1
ATOM 617 N N . LEU A 1 81 ? 1.423 1.864 10.721 1.00 84.19 81 LEU A N 1
ATOM 618 C CA . LEU A 1 81 ? 0.659 2.446 9.621 1.00 84.19 81 LEU A CA 1
ATOM 619 C C . LEU A 1 81 ? 1.472 3.492 8.844 1.00 84.19 81 LEU A C 1
ATOM 621 O O . LEU A 1 81 ? 1.488 3.454 7.619 1.00 84.19 81 LEU A O 1
ATOM 625 N N . ILE A 1 82 ? 2.153 4.415 9.531 1.00 80.88 82 ILE A N 1
ATOM 626 C CA . ILE A 1 82 ? 2.979 5.448 8.885 1.00 80.88 82 ILE A CA 1
ATOM 627 C C . ILE A 1 82 ? 4.130 4.805 8.104 1.00 80.88 82 ILE A C 1
ATOM 629 O O . ILE A 1 82 ? 4.329 5.139 6.938 1.00 80.88 82 ILE A O 1
ATOM 633 N N . CYS A 1 83 ? 4.853 3.863 8.710 1.00 82.19 83 CYS A N 1
ATOM 634 C CA . CYS A 1 83 ? 5.950 3.148 8.058 1.00 82.19 83 CYS A CA 1
ATOM 635 C C . CYS A 1 83 ? 5.470 2.366 6.830 1.00 82.19 83 CYS A C 1
ATOM 637 O O . CYS A 1 83 ? 6.113 2.400 5.782 1.00 82.19 83 CYS A O 1
ATOM 639 N N . ALA A 1 84 ? 4.319 1.701 6.932 1.00 84.12 84 ALA A N 1
ATOM 640 C CA . ALA A 1 84 ? 3.721 0.990 5.815 1.00 84.12 84 ALA A CA 1
ATOM 641 C C . ALA A 1 84 ? 3.340 1.945 4.674 1.00 84.12 84 ALA A C 1
ATOM 643 O O . ALA A 1 84 ? 3.718 1.716 3.528 1.00 84.12 84 ALA A O 1
ATOM 644 N N . LEU A 1 85 ? 2.661 3.053 4.985 1.00 82.75 85 LEU A N 1
ATOM 645 C CA . LEU A 1 85 ? 2.288 4.074 4.002 1.00 82.75 85 LEU A CA 1
ATOM 646 C C . LEU A 1 85 ? 3.510 4.680 3.307 1.00 82.75 85 LEU A C 1
ATOM 648 O O . LEU A 1 85 ? 3.490 4.857 2.092 1.00 82.75 85 LEU A O 1
ATOM 652 N N . LEU A 1 86 ? 4.579 4.956 4.056 1.00 82.81 86 LEU A N 1
ATOM 653 C CA . LEU A 1 86 ? 5.843 5.440 3.505 1.00 82.81 86 LEU A CA 1
ATOM 654 C C . LEU A 1 86 ? 6.441 4.474 2.498 1.00 82.81 86 LEU A C 1
ATOM 656 O O . LEU A 1 86 ? 6.844 4.886 1.415 1.00 82.81 86 LEU A O 1
ATOM 660 N N . LEU A 1 87 ? 6.512 3.196 2.860 1.00 83.69 87 LEU A N 1
ATOM 661 C CA . LEU A 1 87 ? 7.134 2.194 2.013 1.00 83.69 87 LEU A CA 1
ATOM 662 C C . LEU A 1 87 ? 6.326 1.976 0.729 1.00 83.69 87 LEU A C 1
ATOM 664 O O . LEU A 1 87 ? 6.905 1.846 -0.350 1.00 83.69 87 LEU A O 1
ATOM 668 N N . VAL A 1 88 ? 4.991 1.997 0.816 1.00 83.38 88 VAL A N 1
ATOM 669 C CA . VAL A 1 88 ? 4.141 1.938 -0.380 1.00 83.38 88 VAL A CA 1
ATOM 670 C C . VAL A 1 88 ? 4.295 3.204 -1.230 1.00 83.38 88 VAL A C 1
ATOM 672 O O . VAL A 1 88 ? 4.433 3.096 -2.445 1.00 83.38 88 VAL A O 1
ATOM 675 N N . ALA A 1 89 ? 4.345 4.391 -0.619 1.00 79.12 89 ALA A N 1
ATOM 676 C CA . ALA A 1 89 ? 4.565 5.642 -1.343 1.00 79.12 89 ALA A CA 1
ATOM 677 C C . ALA A 1 89 ? 5.926 5.662 -2.055 1.00 79.12 89 ALA A C 1
ATOM 679 O O . ALA A 1 89 ? 5.998 6.031 -3.222 1.00 79.12 89 ALA A O 1
ATOM 680 N N . LEU A 1 90 ? 6.991 5.205 -1.391 1.00 82.06 90 LEU A N 1
ATOM 681 C CA . LEU A 1 90 ? 8.322 5.084 -1.984 1.00 82.06 90 LEU A CA 1
ATOM 682 C C . LEU A 1 90 ? 8.298 4.143 -3.194 1.00 82.06 90 LEU A C 1
ATOM 684 O O . LEU A 1 90 ? 8.782 4.496 -4.265 1.00 82.06 90 LEU A O 1
ATOM 688 N N . THR A 1 91 ? 7.668 2.979 -3.040 1.00 85.06 91 THR A N 1
ATOM 689 C CA . THR A 1 91 ? 7.493 1.997 -4.120 1.00 85.06 91 THR A CA 1
ATOM 690 C C . THR A 1 91 ? 6.765 2.603 -5.319 1.00 85.06 91 THR A C 1
ATOM 692 O O . THR A 1 91 ? 7.195 2.414 -6.458 1.00 85.06 91 THR A O 1
ATOM 695 N N . ALA A 1 92 ? 5.698 3.367 -5.068 1.00 80.19 92 ALA A N 1
ATOM 696 C CA . ALA A 1 92 ? 4.943 4.048 -6.111 1.00 80.19 92 ALA A CA 1
ATOM 697 C C . ALA A 1 92 ? 5.780 5.112 -6.830 1.00 80.19 92 ALA A C 1
ATOM 699 O O . ALA A 1 92 ? 5.784 5.152 -8.058 1.00 80.19 92 ALA A O 1
ATOM 700 N N . THR A 1 93 ? 6.550 5.914 -6.091 1.00 77.62 93 THR A N 1
ATOM 701 C CA . THR A 1 93 ? 7.469 6.910 -6.662 1.00 77.62 93 THR A CA 1
ATOM 702 C C . THR A 1 93 ? 8.513 6.256 -7.564 1.00 77.62 93 THR A C 1
ATOM 704 O O . THR A 1 93 ? 8.704 6.702 -8.691 1.00 77.62 93 THR A O 1
ATOM 707 N N . PHE A 1 94 ? 9.152 5.169 -7.123 1.00 81.38 94 PHE A N 1
ATOM 708 C CA . PHE A 1 94 ? 10.128 4.445 -7.945 1.00 81.38 94 PHE A CA 1
ATOM 709 C C . PHE A 1 94 ? 9.497 3.827 -9.197 1.00 81.38 94 PHE A C 1
ATOM 711 O O . PHE A 1 94 ? 10.100 3.871 -10.266 1.00 81.38 94 PHE A O 1
ATOM 718 N N . GLY A 1 95 ? 8.273 3.305 -9.095 1.00 81.62 95 GLY A N 1
ATOM 719 C CA . GLY A 1 95 ? 7.539 2.797 -10.254 1.00 81.62 95 GLY A CA 1
ATOM 720 C C . GLY A 1 95 ? 7.167 3.893 -11.253 1.00 81.62 95 GLY A C 1
ATOM 721 O O . GLY A 1 95 ? 7.278 3.700 -12.461 1.00 81.62 95 GLY A O 1
ATOM 722 N N . ALA A 1 96 ? 6.791 5.067 -10.752 1.00 77.25 96 ALA A N 1
ATOM 723 C CA . ALA A 1 96 ? 6.499 6.244 -11.558 1.00 77.25 96 ALA A CA 1
ATOM 724 C C . ALA A 1 96 ? 7.761 6.743 -12.294 1.00 77.25 96 ALA A C 1
ATOM 726 O O . ALA A 1 96 ? 7.727 6.989 -13.498 1.00 77.25 96 ALA A O 1
ATOM 727 N N . VAL A 1 97 ? 8.899 6.815 -11.594 1.00 78.19 97 VAL A N 1
ATOM 728 C CA . VAL A 1 97 ? 10.202 7.176 -12.179 1.00 78.19 97 VAL A CA 1
ATOM 729 C C . VAL A 1 97 ? 10.657 6.136 -13.207 1.00 78.19 97 VAL A C 1
ATOM 731 O O . VAL A 1 97 ? 11.145 6.514 -14.267 1.00 78.19 97 VAL A O 1
ATOM 734 N N . ARG A 1 98 ? 10.449 4.838 -12.945 1.00 82.44 98 ARG A N 1
ATOM 735 C CA . ARG A 1 98 ? 10.722 3.752 -13.903 1.00 82.44 98 ARG A CA 1
ATOM 736 C C . ARG A 1 98 ? 9.933 3.924 -15.194 1.00 82.44 98 ARG A C 1
ATOM 738 O O . ARG A 1 98 ? 10.513 3.792 -16.262 1.00 82.44 98 ARG A O 1
ATOM 745 N N . TYR A 1 99 ? 8.646 4.240 -15.096 1.00 81.31 99 TYR A N 1
ATOM 746 C CA . TYR A 1 99 ? 7.819 4.510 -16.270 1.00 81.31 99 TYR A CA 1
ATOM 747 C C . TYR A 1 99 ? 8.317 5.738 -17.049 1.00 81.31 99 TYR A C 1
ATOM 749 O O . TYR A 1 99 ? 8.413 5.701 -18.270 1.00 81.31 99 TYR A O 1
ATOM 757 N N . ALA A 1 100 ? 8.685 6.812 -16.346 1.00 77.38 100 ALA A N 1
ATOM 758 C CA . ALA A 1 100 ? 9.136 8.060 -16.963 1.00 77.38 100 ALA A CA 1
ATOM 759 C C . ALA A 1 100 ? 10.510 7.957 -17.643 1.00 77.38 100 ALA A C 1
ATOM 761 O O . ALA A 1 100 ? 10.746 8.591 -18.664 1.00 77.38 100 ALA A O 1
ATOM 762 N N . LEU A 1 101 ? 11.423 7.172 -17.067 1.00 80.38 101 LEU A N 1
ATOM 763 C CA . LEU A 1 101 ? 12.788 6.983 -17.566 1.00 80.38 101 LEU A CA 1
ATOM 764 C C . LEU A 1 101 ? 12.925 5.746 -18.455 1.00 80.38 101 LEU A C 1
ATOM 766 O O . LEU A 1 101 ? 14.037 5.254 -18.658 1.00 80.38 101 LEU A O 1
ATOM 770 N N . GLN A 1 102 ? 11.809 5.207 -18.944 1.00 80.56 102 GLN A N 1
ATOM 771 C CA . GLN A 1 102 ? 11.849 4.033 -19.791 1.00 80.56 102 GLN A CA 1
ATOM 772 C C . GLN A 1 102 ? 12.651 4.339 -21.067 1.00 80.56 102 GLN A C 1
ATOM 774 O O . GLN A 1 102 ? 12.341 5.307 -21.765 1.00 80.56 102 GLN A O 1
ATOM 779 N N . PRO A 1 103 ? 13.686 3.540 -21.383 1.00 77.88 103 PRO A N 1
ATOM 780 C CA . PRO A 1 103 ? 14.536 3.802 -22.530 1.00 77.88 103 PRO A CA 1
ATOM 781 C C . PRO A 1 103 ? 13.727 3.759 -23.827 1.00 77.88 103 PRO A C 1
ATOM 783 O O . PRO A 1 103 ? 13.072 2.760 -24.133 1.00 77.88 103 PRO A O 1
ATOM 786 N N . THR A 1 104 ? 13.790 4.845 -24.593 1.00 76.56 104 THR A N 1
ATOM 787 C CA . THR A 1 104 ? 13.269 4.907 -25.956 1.00 76.56 104 THR A CA 1
ATOM 788 C C . THR A 1 104 ? 14.332 4.403 -26.938 1.00 76.56 104 THR A C 1
ATOM 790 O O . THR A 1 104 ? 15.527 4.611 -26.705 1.00 76.56 104 THR A O 1
ATOM 793 N N . PRO A 1 105 ? 13.926 3.739 -28.038 1.00 73.56 105 PRO A N 1
ATOM 794 C CA . PRO A 1 105 ? 14.851 3.130 -29.002 1.00 73.56 105 PRO A CA 1
ATOM 795 C C . PRO A 1 105 ? 15.853 4.123 -29.609 1.00 73.56 105 PRO A C 1
ATOM 797 O O . PRO A 1 105 ? 16.942 3.724 -30.010 1.00 73.56 105 PRO A O 1
ATOM 800 N N . ASP A 1 106 ? 15.521 5.413 -29.609 1.00 67.75 106 ASP A N 1
ATOM 801 C CA . ASP A 1 106 ? 16.350 6.466 -30.193 1.00 67.75 106 ASP A CA 1
ATOM 802 C C . ASP A 1 106 ? 17.420 7.017 -29.225 1.00 67.75 106 ASP A C 1
ATOM 804 O O . ASP A 1 106 ? 18.261 7.812 -29.643 1.00 67.75 106 ASP A O 1
ATOM 808 N N . PHE A 1 107 ? 17.414 6.633 -27.937 1.00 59.41 107 PHE A N 1
ATOM 809 C CA . PHE A 1 107 ? 18.238 7.288 -26.906 1.00 59.41 107 PHE A CA 1
ATOM 810 C C . PHE A 1 107 ? 18.804 6.347 -25.824 1.00 59.41 107 PHE A C 1
ATOM 812 O O . PHE A 1 107 ? 18.871 6.689 -24.643 1.00 59.41 107 PHE A O 1
ATOM 819 N N . THR A 1 108 ? 19.267 5.158 -26.216 1.00 70.56 108 THR A N 1
ATOM 820 C CA . THR A 1 108 ? 19.958 4.224 -25.308 1.00 70.56 108 THR A CA 1
ATOM 821 C C . THR A 1 108 ? 21.471 4.226 -25.489 1.00 70.56 108 THR A C 1
ATOM 823 O O . THR A 1 108 ? 22.011 3.669 -26.440 1.00 70.56 108 THR A O 1
ATOM 826 N N . THR A 1 109 ? 22.174 4.792 -24.512 1.00 81.81 109 THR A N 1
ATOM 827 C CA . THR A 1 109 ? 23.608 4.563 -24.280 1.00 81.81 109 THR A CA 1
ATOM 828 C C . THR A 1 109 ? 23.807 3.407 -23.292 1.00 81.81 109 THR A C 1
ATOM 830 O O . THR A 1 109 ? 22.932 3.118 -22.476 1.00 81.81 109 THR A O 1
ATOM 833 N N . ALA A 1 110 ? 24.983 2.769 -23.282 1.00 81.38 110 ALA A N 1
ATOM 834 C CA . ALA A 1 110 ? 25.293 1.724 -22.294 1.00 81.38 110 ALA A CA 1
ATOM 835 C C . ALA A 1 110 ? 25.125 2.219 -20.839 1.00 81.38 110 ALA A C 1
ATOM 837 O O . ALA A 1 110 ? 24.636 1.491 -19.976 1.00 81.38 110 ALA A O 1
ATOM 838 N N . ALA A 1 111 ? 25.462 3.487 -20.579 1.00 79.62 111 ALA A N 1
ATOM 839 C CA . ALA A 1 111 ? 25.286 4.110 -19.272 1.00 79.62 111 ALA A CA 1
ATOM 840 C C . ALA A 1 111 ? 23.805 4.278 -18.892 1.00 79.62 111 ALA A C 1
ATOM 842 O O . ALA A 1 111 ? 23.432 3.980 -17.761 1.00 79.62 111 ALA A O 1
ATOM 843 N N . THR A 1 112 ? 22.940 4.724 -19.807 1.00 79.50 112 THR A N 1
ATOM 844 C CA . THR A 1 112 ? 21.498 4.890 -19.523 1.00 79.50 112 THR A CA 1
ATOM 845 C C . THR A 1 112 ? 20.799 3.545 -19.329 1.00 79.50 112 THR A C 1
ATOM 847 O O . THR A 1 112 ? 20.009 3.405 -18.396 1.00 79.50 112 THR A O 1
ATOM 850 N N . ALA A 1 113 ? 21.173 2.524 -20.106 1.00 81.00 113 ALA A N 1
ATOM 851 C CA . ALA A 1 113 ? 20.726 1.149 -19.891 1.00 81.00 113 ALA A CA 1
ATOM 852 C C . ALA A 1 113 ? 21.112 0.614 -18.497 1.00 81.00 113 ALA A C 1
ATOM 854 O O . ALA A 1 113 ? 20.270 0.031 -17.813 1.00 81.00 113 ALA A O 1
ATOM 855 N N . ALA A 1 114 ? 22.346 0.857 -18.036 1.00 83.19 114 ALA A N 1
ATOM 856 C CA . ALA A 1 114 ? 22.789 0.436 -16.704 1.00 83.19 114 ALA A CA 1
ATOM 857 C C . ALA A 1 114 ? 22.002 1.125 -15.571 1.00 83.19 114 ALA A C 1
ATOM 859 O O . ALA A 1 114 ? 21.553 0.459 -14.635 1.00 83.19 114 ALA A O 1
ATOM 860 N N . HIS A 1 115 ? 21.776 2.441 -15.670 1.00 81.50 115 HIS A N 1
ATOM 861 C CA . HIS A 1 115 ? 20.983 3.183 -14.680 1.00 81.50 115 HIS A CA 1
ATOM 862 C C . HIS A 1 115 ? 19.523 2.715 -14.642 1.00 81.50 115 HIS A C 1
ATOM 864 O O . HIS A 1 115 ? 18.966 2.531 -13.559 1.00 81.50 115 HIS A O 1
ATOM 870 N N . TYR A 1 116 ? 18.913 2.473 -15.806 1.00 85.75 116 TYR A N 1
ATOM 871 C CA . TYR A 1 116 ? 17.559 1.929 -15.878 1.00 85.75 116 TYR A CA 1
ATOM 872 C C . TYR A 1 116 ? 17.481 0.520 -15.268 1.00 85.75 116 TYR A C 1
ATOM 874 O O . TYR A 1 116 ? 16.569 0.238 -14.495 1.00 85.75 116 TYR A O 1
ATOM 882 N N . GLY A 1 117 ? 18.467 -0.348 -15.523 1.00 86.19 117 GLY A N 1
ATOM 883 C CA . GLY A 1 117 ? 18.539 -1.680 -14.910 1.00 86.19 117 GLY A CA 1
ATOM 884 C C . GLY A 1 117 ? 18.604 -1.643 -13.377 1.00 86.19 117 GLY A C 1
ATOM 885 O O . GLY A 1 117 ? 17.896 -2.397 -12.701 1.00 86.19 117 GLY A O 1
ATOM 886 N N . LEU A 1 118 ? 19.393 -0.723 -12.812 1.00 85.25 118 LEU A N 1
ATOM 887 C CA . LEU A 1 118 ? 19.428 -0.495 -11.364 1.00 85.25 118 LEU A CA 1
ATOM 888 C C . LEU A 1 118 ? 18.065 -0.028 -10.839 1.00 85.25 118 LEU A C 1
ATOM 890 O O . LEU A 1 118 ? 17.582 -0.546 -9.833 1.00 85.25 118 LEU A O 1
ATOM 894 N N . LEU A 1 119 ? 17.428 0.919 -11.532 1.00 86.38 119 LEU A N 1
ATOM 895 C CA . LEU A 1 119 ? 16.114 1.443 -11.166 1.00 86.38 119 LEU A CA 1
ATOM 896 C C . LEU A 1 119 ? 15.040 0.347 -11.154 1.00 86.38 119 LEU A C 1
ATOM 898 O O . LEU A 1 119 ? 14.261 0.273 -10.205 1.00 86.38 119 LEU A O 1
ATOM 902 N N . VAL A 1 120 ? 15.033 -0.524 -12.168 1.00 87.94 120 VAL A N 1
ATOM 903 C CA . VAL A 1 120 ? 14.153 -1.700 -12.243 1.00 87.94 120 VAL A CA 1
ATOM 904 C C . VAL A 1 120 ? 14.390 -2.616 -11.046 1.00 87.94 120 VAL A C 1
ATOM 906 O O . VAL A 1 120 ? 13.443 -2.953 -10.345 1.00 87.94 120 VAL A O 1
ATOM 909 N N . THR A 1 121 ? 15.649 -2.937 -10.747 1.00 88.88 121 THR A N 1
ATOM 910 C CA . THR A 1 121 ? 16.009 -3.822 -9.627 1.00 88.88 121 THR A CA 1
ATOM 911 C C . THR A 1 121 ? 15.558 -3.249 -8.279 1.00 88.88 121 THR A C 1
ATOM 913 O O . THR A 1 121 ? 14.987 -3.956 -7.448 1.00 88.88 121 THR A O 1
ATOM 916 N N . VAL A 1 122 ? 15.785 -1.952 -8.048 1.00 87.56 122 VAL A N 1
ATOM 917 C CA . VAL A 1 122 ? 15.347 -1.267 -6.823 1.00 87.56 122 VAL A CA 1
ATOM 918 C C . VAL A 1 122 ? 13.822 -1.254 -6.728 1.00 87.56 122 VAL A C 1
ATOM 920 O O . VAL A 1 122 ? 13.274 -1.560 -5.669 1.00 87.56 122 VAL A O 1
ATOM 923 N N . HIS A 1 123 ? 13.131 -0.930 -7.823 1.00 87.44 123 HIS A N 1
ATOM 924 C CA . HIS A 1 123 ? 11.670 -0.910 -7.871 1.00 87.44 123 HIS A CA 1
ATOM 925 C C . HIS A 1 123 ? 11.062 -2.296 -7.633 1.00 87.44 123 HIS A C 1
ATOM 927 O O . HIS A 1 123 ? 10.099 -2.396 -6.871 1.00 87.44 123 HIS A O 1
ATOM 933 N N . ASP A 1 124 ? 11.625 -3.352 -8.215 1.00 88.00 124 ASP A N 1
ATOM 934 C CA . ASP A 1 124 ? 11.142 -4.724 -8.052 1.00 88.00 124 ASP A CA 1
ATOM 935 C C . ASP A 1 124 ? 11.333 -5.202 -6.602 1.00 88.00 124 ASP A C 1
ATOM 937 O O . ASP A 1 124 ? 10.398 -5.733 -5.996 1.00 88.00 124 ASP A O 1
ATOM 941 N N . ASN A 1 125 ? 12.488 -4.911 -5.990 1.00 87.50 125 ASN A N 1
ATOM 942 C CA . ASN A 1 125 ? 12.742 -5.202 -4.575 1.00 87.50 125 ASN A CA 1
ATOM 943 C C . ASN A 1 125 ? 11.800 -4.424 -3.647 1.00 87.50 125 ASN A C 1
ATOM 945 O O . ASN A 1 125 ? 11.199 -5.003 -2.741 1.00 87.50 125 ASN A O 1
ATOM 949 N N . LEU A 1 126 ? 11.620 -3.120 -3.876 1.00 86.94 126 LEU A N 1
ATOM 950 C CA . LEU A 1 126 ? 10.673 -2.311 -3.103 1.00 86.94 126 LEU A CA 1
ATOM 951 C C . LEU A 1 126 ? 9.237 -2.806 -3.281 1.00 86.94 126 LEU A C 1
ATOM 953 O O . LEU A 1 126 ? 8.504 -2.907 -2.301 1.00 86.94 126 LEU A O 1
ATOM 957 N N . SER A 1 127 ? 8.851 -3.181 -4.501 1.00 87.50 127 SER A N 1
ATOM 958 C CA . SER A 1 127 ? 7.532 -3.743 -4.801 1.00 87.50 127 SER A CA 1
ATOM 959 C C . SER A 1 127 ? 7.302 -5.057 -4.072 1.00 87.50 127 SER A C 1
ATOM 961 O O . SER A 1 127 ? 6.223 -5.260 -3.513 1.00 87.50 127 SER A O 1
ATOM 963 N N . PHE A 1 128 ? 8.316 -5.921 -4.013 1.00 86.00 128 PHE A N 1
ATOM 964 C CA . PHE A 1 128 ? 8.270 -7.146 -3.228 1.00 86.00 128 PHE A CA 1
ATOM 965 C C . PHE A 1 128 ? 8.061 -6.845 -1.739 1.00 86.00 128 PHE A C 1
ATOM 967 O O . PHE A 1 128 ? 7.094 -7.327 -1.148 1.00 86.00 128 PHE A O 1
ATOM 974 N N . ILE A 1 129 ? 8.903 -5.995 -1.139 1.00 87.19 129 ILE A N 1
ATOM 975 C CA . ILE A 1 129 ? 8.806 -5.660 0.291 1.00 87.19 129 ILE A CA 1
ATOM 976 C C . ILE A 1 129 ? 7.454 -4.995 0.595 1.00 87.19 129 ILE A C 1
ATOM 978 O O . ILE A 1 129 ? 6.789 -5.315 1.583 1.00 87.19 129 ILE A O 1
ATOM 982 N N . SER A 1 130 ? 7.009 -4.091 -0.276 1.00 87.44 130 SER A N 1
ATOM 983 C CA . SER A 1 130 ? 5.733 -3.398 -0.143 1.00 87.44 130 SER A CA 1
ATOM 984 C C . SER A 1 130 ? 4.556 -4.369 -0.165 1.00 87.44 130 SER A C 1
ATOM 986 O O . SER A 1 130 ? 3.706 -4.325 0.725 1.00 87.44 130 SER A O 1
ATOM 988 N N . ARG A 1 131 ? 4.532 -5.295 -1.129 1.00 84.50 131 ARG A N 1
ATOM 989 C CA . ARG A 1 131 ? 3.447 -6.268 -1.282 1.00 84.50 131 ARG A CA 1
ATOM 990 C C . ARG A 1 131 ? 3.412 -7.273 -0.131 1.00 84.50 131 ARG A C 1
ATOM 992 O O . ARG A 1 131 ? 2.334 -7.552 0.382 1.00 84.50 131 ARG A O 1
ATOM 999 N N . GLN A 1 132 ? 4.563 -7.795 0.288 1.00 83.81 132 GLN A N 1
ATOM 1000 C CA . GLN A 1 132 ? 4.622 -8.863 1.296 1.00 83.81 132 GLN A CA 1
ATOM 1001 C C . GLN A 1 132 ? 4.531 -8.355 2.740 1.00 83.81 132 GLN A C 1
ATOM 1003 O O . GLN A 1 132 ? 4.025 -9.063 3.609 1.00 83.81 132 GLN A O 1
ATOM 1008 N N . PHE A 1 133 ? 4.985 -7.127 3.006 1.00 85.81 133 PHE A N 1
ATOM 1009 C CA . PHE A 1 133 ? 5.069 -6.601 4.371 1.00 85.81 133 PHE A CA 1
ATOM 1010 C C . PHE A 1 133 ? 4.278 -5.311 4.559 1.00 85.81 133 PHE A C 1
ATOM 1012 O O . PHE A 1 133 ? 3.440 -5.236 5.458 1.00 85.81 133 PHE A O 1
ATOM 1019 N N . ALA A 1 134 ? 4.508 -4.293 3.724 1.00 87.12 134 ALA A N 1
ATOM 1020 C CA . ALA A 1 134 ? 3.908 -2.977 3.950 1.00 87.12 134 ALA A CA 1
ATOM 1021 C C . ALA A 1 134 ? 2.384 -3.005 3.815 1.00 87.12 134 ALA A C 1
ATOM 1023 O O . ALA A 1 134 ? 1.690 -2.527 4.702 1.00 87.12 134 ALA A O 1
ATOM 1024 N N . MET A 1 135 ? 1.855 -3.584 2.739 1.00 86.69 135 MET A N 1
ATOM 1025 C CA . MET A 1 135 ? 0.417 -3.648 2.484 1.00 86.69 135 MET A CA 1
ATOM 1026 C C . MET A 1 135 ? -0.340 -4.443 3.565 1.00 86.69 135 MET A C 1
ATOM 1028 O O . MET A 1 135 ? -1.298 -3.895 4.119 1.00 86.69 135 MET A O 1
ATOM 1032 N N . PRO A 1 136 ? 0.094 -5.658 3.963 1.00 85.69 136 PRO A N 1
ATOM 1033 C CA . PRO A 1 136 ? -0.486 -6.347 5.113 1.00 85.69 136 PRO A CA 1
ATOM 1034 C C . PRO A 1 136 ? -0.395 -5.536 6.405 1.00 85.69 136 PRO A C 1
ATOM 1036 O O . PRO A 1 136 ? -1.400 -5.364 7.090 1.00 85.69 136 PRO A O 1
ATOM 1039 N N . CYS A 1 137 ? 0.777 -4.976 6.721 1.00 87.38 137 CYS A N 1
ATOM 1040 C CA . CYS A 1 137 ? 0.973 -4.163 7.921 1.00 87.38 137 CYS A CA 1
ATOM 1041 C C . CYS A 1 137 ? 0.028 -2.951 7.943 1.00 87.38 137 CYS A C 1
ATOM 1043 O O . CYS A 1 137 ? -0.651 -2.712 8.939 1.00 87.38 137 CYS A O 1
ATOM 1045 N N . TYR A 1 138 ? -0.098 -2.244 6.817 1.00 88.25 138 TYR A N 1
ATOM 1046 C CA . TYR A 1 138 ? -1.031 -1.135 6.622 1.00 88.25 138 TYR A CA 1
ATOM 1047 C C . TYR A 1 138 ? -2.468 -1.541 6.978 1.00 88.25 138 TYR A C 1
ATOM 1049 O O . TYR A 1 138 ? -3.117 -0.882 7.796 1.00 88.25 138 TYR A O 1
ATOM 1057 N N . VAL A 1 139 ? -2.951 -2.650 6.415 1.00 85.62 139 VAL A N 1
ATOM 1058 C CA . VAL A 1 139 ? -4.308 -3.153 6.648 1.00 85.62 139 VAL A CA 1
ATOM 1059 C C . VAL A 1 139 ? -4.511 -3.575 8.100 1.00 85.62 139 VAL A C 1
ATOM 1061 O O . VAL A 1 139 ? -5.527 -3.233 8.705 1.00 85.62 139 VAL A O 1
ATOM 1064 N N . LEU A 1 140 ? -3.553 -4.300 8.678 1.00 86.69 140 LEU A N 1
ATOM 1065 C CA . LEU A 1 140 ? -3.628 -4.791 10.053 1.00 86.69 140 LEU A CA 1
ATOM 1066 C C . LEU A 1 140 ? -3.619 -3.643 11.055 1.00 86.69 140 LEU A C 1
ATOM 1068 O O . LEU A 1 140 ? -4.442 -3.625 11.967 1.00 86.69 140 LEU A O 1
ATOM 1072 N N . CYS A 1 141 ? -2.746 -2.653 10.865 1.00 86.31 141 CYS A N 1
ATOM 1073 C CA . CYS A 1 141 ? -2.735 -1.446 11.678 1.00 86.31 141 CYS A CA 1
ATOM 1074 C C . CYS A 1 141 ? -4.045 -0.665 11.525 1.00 86.31 141 CYS A C 1
ATOM 1076 O O . CYS A 1 141 ? -4.608 -0.223 12.527 1.00 86.31 141 CYS A O 1
ATOM 1078 N N . ALA A 1 142 ? -4.588 -0.549 10.309 1.00 84.94 142 ALA A N 1
ATOM 1079 C CA . ALA A 1 142 ? -5.870 0.112 10.086 1.00 84.94 142 ALA A CA 1
ATOM 1080 C C . ALA A 1 142 ? -7.037 -0.624 10.774 1.00 84.94 142 ALA A C 1
ATOM 1082 O O . ALA A 1 142 ? -7.856 -0.004 11.456 1.00 84.94 142 ALA A O 1
ATOM 1083 N N . LEU A 1 143 ? -7.092 -1.952 10.663 1.00 86.06 143 LEU A N 1
ATOM 1084 C CA . LEU A 1 143 ? -8.064 -2.789 11.368 1.00 86.06 143 LEU A CA 1
ATOM 1085 C C . LEU A 1 143 ? -7.866 -2.770 12.883 1.00 86.06 143 LEU A C 1
ATOM 1087 O O . LEU A 1 143 ? -8.835 -2.874 13.625 1.00 86.06 143 LEU A O 1
ATOM 1091 N N . TRP A 1 144 ? -6.642 -2.630 13.371 1.00 85.25 144 TRP A N 1
ATOM 1092 C CA . TRP A 1 144 ? -6.391 -2.531 14.801 1.00 85.25 144 TRP A CA 1
ATOM 1093 C C . TRP A 1 144 ? -6.897 -1.205 15.375 1.00 85.25 144 TRP A C 1
ATOM 1095 O O . TRP A 1 144 ? -7.557 -1.192 16.418 1.00 85.25 144 TRP A O 1
ATOM 1105 N N . LEU A 1 145 ? -6.598 -0.102 14.682 1.00 81.44 145 LEU A N 1
ATOM 1106 C CA . LEU A 1 145 ? -6.929 1.261 15.101 1.00 81.44 145 LEU A CA 1
ATOM 1107 C C . LEU A 1 145 ? -8.423 1.567 14.982 1.00 81.44 145 LEU A C 1
ATOM 1109 O O . LEU A 1 145 ? -8.997 2.201 15.871 1.00 81.44 145 LEU A O 1
ATOM 1113 N N . TRP A 1 146 ? -9.044 1.117 13.892 1.00 82.94 146 TRP A N 1
ATOM 1114 C CA . TRP A 1 146 ? -10.417 1.488 13.535 1.00 82.94 146 TRP A CA 1
ATOM 1115 C C . TRP A 1 146 ? -11.348 0.297 13.354 1.00 82.94 146 TRP A C 1
ATOM 1117 O O . TRP A 1 146 ? -12.566 0.449 13.428 1.00 82.94 146 TRP A O 1
ATOM 1127 N N . GLY A 1 147 ? -10.799 -0.895 13.140 1.00 77.88 147 GLY A N 1
ATOM 1128 C CA . GLY A 1 147 ? -11.582 -2.109 13.005 1.00 77.88 147 GLY A CA 1
ATOM 1129 C C . GLY A 1 147 ? -12.164 -2.563 14.344 1.00 77.88 147 GLY A C 1
ATOM 1130 O O . GLY A 1 147 ? -11.476 -2.725 15.350 1.00 77.88 147 GLY A O 1
ATOM 1131 N N . ARG A 1 148 ? -13.458 -2.876 14.350 1.00 79.44 148 ARG A N 1
ATOM 1132 C CA . ARG A 1 148 ? -14.127 -3.584 15.457 1.00 79.44 148 ARG A CA 1
ATOM 1133 C C . ARG A 1 148 ? -13.907 -5.101 15.411 1.00 79.44 148 ARG A C 1
ATOM 1135 O O . ARG A 1 148 ? -14.827 -5.864 15.693 1.00 79.44 148 ARG A O 1
ATOM 1142 N N . LEU A 1 149 ? -12.729 -5.553 14.983 1.00 79.12 149 LEU A N 1
ATOM 1143 C CA . LEU A 1 149 ? -12.408 -6.980 14.940 1.00 79.12 149 LEU A CA 1
ATOM 1144 C C . LEU A 1 149 ? -11.820 -7.446 16.280 1.00 79.12 149 LEU A C 1
ATOM 1146 O O . LEU A 1 149 ? -11.057 -6.704 16.910 1.00 79.12 149 LEU A O 1
ATOM 1150 N N . PRO A 1 150 ? -12.149 -8.668 16.739 1.00 82.00 150 PRO A N 1
ATOM 1151 C CA . PRO A 1 150 ? -11.462 -9.256 17.881 1.00 82.00 150 PRO A CA 1
ATOM 1152 C C . PRO A 1 150 ? -9.967 -9.385 17.558 1.00 82.00 150 PRO A C 1
ATOM 1154 O O . PRO A 1 150 ? -9.602 -9.651 16.414 1.00 82.00 150 PRO A O 1
ATOM 1157 N N . ALA A 1 151 ? -9.101 -9.191 18.557 1.00 77.88 151 ALA A N 1
ATOM 1158 C CA . ALA A 1 151 ? -7.646 -9.210 18.364 1.00 77.88 151 ALA A CA 1
ATOM 1159 C C . ALA A 1 151 ? -7.169 -10.504 17.681 1.00 77.88 151 ALA A C 1
ATOM 1161 O O . ALA A 1 151 ? -6.356 -10.449 16.764 1.00 77.88 151 ALA A O 1
ATOM 1162 N N . LEU A 1 152 ? -7.770 -11.644 18.044 1.00 83.06 152 LEU A N 1
ATOM 1163 C CA . LEU A 1 152 ? -7.489 -12.940 17.429 1.00 83.06 152 LEU A CA 1
ATOM 1164 C C . LEU A 1 152 ? -7.752 -12.952 15.913 1.00 83.06 152 LEU A C 1
ATOM 1166 O O . LEU A 1 152 ? -6.965 -13.526 15.172 1.00 83.06 152 LEU A O 1
ATOM 1170 N N . ALA A 1 153 ? -8.810 -12.287 15.435 1.00 84.38 153 ALA A N 1
ATOM 1171 C CA . ALA A 1 153 ? -9.089 -12.205 14.001 1.00 84.38 153 ALA A CA 1
ATOM 1172 C C . ALA A 1 153 ? -8.051 -11.351 13.262 1.00 84.38 153 ALA A C 1
ATOM 1174 O O . ALA A 1 153 ? -7.693 -11.677 12.137 1.00 84.38 153 ALA A O 1
ATOM 1175 N N . VAL A 1 154 ? -7.536 -10.288 13.892 1.00 82.31 154 VAL A N 1
ATOM 1176 C CA . VAL A 1 154 ? -6.448 -9.480 13.316 1.00 82.31 154 VAL A CA 1
ATOM 1177 C C . VAL A 1 154 ? -5.165 -10.308 13.223 1.00 82.31 154 VAL A C 1
ATOM 1179 O O . VAL A 1 154 ? -4.524 -10.309 12.180 1.00 82.31 154 VAL A O 1
ATOM 1182 N N . VAL A 1 155 ? -4.828 -11.072 14.267 1.00 83.38 155 VAL A N 1
ATOM 1183 C CA . VAL A 1 155 ? -3.675 -11.989 14.249 1.00 83.38 155 VAL A CA 1
ATOM 1184 C C . VAL A 1 155 ? -3.850 -13.080 13.190 1.00 83.38 155 VAL A C 1
ATOM 1186 O O . VAL A 1 155 ? -2.926 -13.338 12.428 1.00 83.38 155 VAL A O 1
ATOM 1189 N N . ALA A 1 156 ? -5.037 -13.681 13.082 1.00 85.81 156 ALA A N 1
ATOM 1190 C CA . ALA A 1 156 ? -5.322 -14.683 12.059 1.00 85.81 156 ALA A CA 1
ATOM 1191 C C . ALA A 1 156 ? -5.171 -14.109 10.642 1.00 85.81 156 ALA A C 1
ATOM 1193 O O . ALA A 1 156 ? -4.500 -14.712 9.811 1.00 85.81 156 ALA A O 1
ATOM 1194 N N . LEU A 1 157 ? -5.717 -12.916 10.377 1.00 85.50 157 LEU A N 1
ATOM 1195 C CA . LEU A 1 157 ? -5.526 -12.218 9.100 1.00 85.50 157 LEU A CA 1
ATOM 1196 C C . LEU A 1 157 ? -4.048 -11.919 8.834 1.00 85.50 157 LEU A C 1
ATOM 1198 O O . LEU A 1 157 ? -3.600 -12.060 7.698 1.00 85.50 157 LEU A O 1
ATOM 1202 N N . ALA A 1 158 ? -3.282 -11.562 9.869 1.00 82.88 158 ALA A N 1
ATOM 1203 C CA . ALA A 1 158 ? -1.846 -11.353 9.744 1.00 82.88 158 ALA A CA 1
ATOM 1204 C C . ALA A 1 158 ? -1.138 -12.638 9.314 1.00 82.88 158 ALA A C 1
ATOM 1206 O O . ALA A 1 158 ? -0.396 -12.615 8.341 1.00 82.88 158 ALA A O 1
ATOM 1207 N N . LEU A 1 159 ? -1.425 -13.770 9.955 1.00 86.25 159 LEU A N 1
ATOM 1208 C CA . LEU A 1 159 ? -0.834 -15.059 9.589 1.00 86.25 159 LEU A CA 1
ATOM 1209 C C . LEU A 1 159 ? -1.220 -15.486 8.167 1.00 86.25 159 LEU A C 1
ATOM 1211 O O . LEU A 1 159 ? -0.353 -15.867 7.385 1.00 86.25 159 LEU A O 1
ATOM 1215 N N . VAL A 1 160 ? -2.498 -15.351 7.798 1.00 85.75 160 VAL A N 1
ATOM 1216 C CA . VAL A 1 160 ? -2.980 -15.677 6.444 1.00 85.75 160 VAL A CA 1
ATOM 1217 C C . VAL A 1 160 ? -2.311 -14.786 5.392 1.00 85.75 160 VAL A C 1
ATOM 1219 O O . VAL A 1 160 ? -1.953 -15.275 4.323 1.00 85.75 160 VAL A O 1
ATOM 1222 N N . SER A 1 161 ? -2.064 -13.507 5.698 1.00 80.56 161 SER A N 1
ATOM 1223 C CA . SER A 1 161 ? -1.369 -12.590 4.782 1.00 80.56 161 SER A CA 1
ATOM 1224 C C . SER A 1 161 ? 0.077 -13.001 4.477 1.00 80.56 161 SER A C 1
ATOM 1226 O O . SER A 1 161 ? 0.611 -12.593 3.452 1.00 80.56 161 SER A O 1
ATOM 1228 N N . GLN A 1 162 ? 0.696 -13.822 5.334 1.00 84.06 162 GLN A N 1
ATOM 1229 C CA . GLN A 1 162 ? 2.067 -14.312 5.160 1.00 84.06 162 GLN A CA 1
ATOM 1230 C C . GLN A 1 162 ? 2.144 -15.649 4.407 1.00 84.06 162 GLN A C 1
ATOM 1232 O O . GLN A 1 162 ? 3.238 -16.082 4.053 1.00 84.06 162 GLN A O 1
ATOM 1237 N N . LEU A 1 163 ? 1.012 -16.300 4.105 1.00 85.38 163 LEU A N 1
ATOM 1238 C CA . LEU A 1 163 ? 0.994 -17.563 3.353 1.00 85.38 163 LEU A CA 1
ATOM 1239 C C . LEU A 1 163 ? 1.712 -17.511 1.991 1.00 85.38 163 LEU A C 1
ATOM 1241 O O . LEU A 1 163 ? 2.315 -18.522 1.628 1.00 85.38 163 LEU A O 1
ATOM 1245 N N . PRO A 1 164 ? 1.722 -16.394 1.233 1.00 83.38 164 PRO A N 1
ATOM 1246 C CA . PRO A 1 164 ? 2.486 -16.330 -0.012 1.00 83.38 164 PRO A CA 1
ATOM 1247 C C . PRO A 1 164 ? 3.993 -16.554 0.168 1.00 83.38 164 PRO A C 1
ATOM 1249 O O . PRO A 1 164 ? 4.634 -17.090 -0.731 1.00 83.38 164 PRO A O 1
ATOM 1252 N N . LEU A 1 165 ? 4.562 -16.223 1.336 1.00 82.75 165 LEU A N 1
ATOM 1253 C CA . LEU A 1 165 ? 5.969 -16.512 1.649 1.00 82.75 165 LEU A CA 1
ATOM 1254 C C . LEU A 1 165 ? 6.238 -18.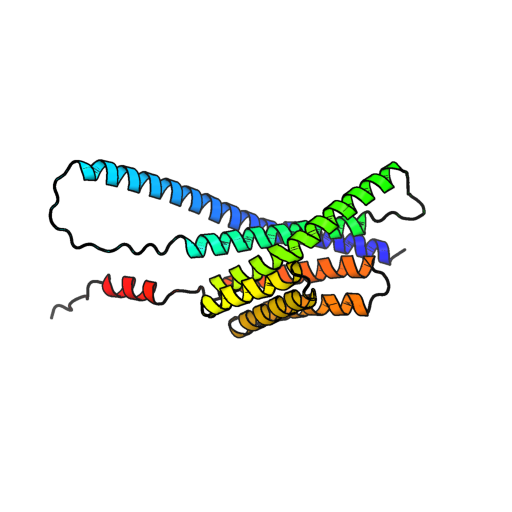016 1.810 1.00 82.75 165 LEU A C 1
ATOM 1256 O O . LEU A 1 165 ? 7.379 -18.450 1.703 1.00 82.75 165 LEU A O 1
ATOM 1260 N N . LEU A 1 166 ? 5.189 -18.810 2.038 1.00 85.25 166 LEU A N 1
ATOM 1261 C CA . LEU A 1 166 ? 5.237 -20.268 2.148 1.00 85.25 166 LEU A CA 1
ATOM 1262 C C . LEU A 1 166 ? 4.853 -20.968 0.832 1.00 85.25 166 LEU A C 1
ATOM 1264 O O . LEU A 1 166 ? 4.598 -22.169 0.826 1.00 85.25 166 LEU A O 1
ATOM 1268 N N . GLY A 1 167 ? 4.782 -20.227 -0.280 1.00 83.31 167 GLY A N 1
ATOM 1269 C CA . GLY A 1 167 ? 4.445 -20.765 -1.601 1.00 83.31 167 GLY A CA 1
ATOM 1270 C C . GLY A 1 167 ? 2.950 -20.784 -1.930 1.00 83.31 167 GLY A C 1
ATOM 1271 O O . GLY A 1 167 ? 2.564 -21.336 -2.959 1.00 83.31 167 GLY A O 1
ATOM 1272 N N . ALA A 1 168 ? 2.093 -20.177 -1.100 1.00 84.81 168 ALA A N 1
ATOM 1273 C CA . ALA A 1 168 ? 0.689 -19.999 -1.462 1.00 84.81 168 ALA A CA 1
ATOM 1274 C C . ALA A 1 168 ? 0.527 -18.986 -2.619 1.00 84.81 168 ALA A C 1
ATOM 1276 O O . ALA A 1 168 ? 1.379 -18.112 -2.809 1.00 84.81 168 ALA A O 1
ATOM 1277 N N . PRO A 1 169 ? -0.585 -19.037 -3.378 1.00 81.06 169 PRO A N 1
ATOM 1278 C CA . PRO A 1 169 ? -0.832 -18.088 -4.458 1.00 81.06 169 PRO A CA 1
ATOM 1279 C C . PRO A 1 169 ? -0.861 -16.642 -3.952 1.00 81.06 169 PRO A C 1
ATOM 1281 O O . PRO A 1 169 ? -1.507 -16.337 -2.947 1.00 81.06 169 PRO A O 1
ATOM 1284 N N . GLY A 1 170 ? -0.243 -15.722 -4.700 1.00 75.38 170 GLY A N 1
ATOM 1285 C CA . GLY A 1 170 ? -0.237 -14.289 -4.367 1.00 75.38 170 GLY A CA 1
ATOM 1286 C C . GLY A 1 170 ? -1.638 -13.679 -4.201 1.00 75.38 170 GLY A C 1
ATOM 1287 O O . GLY A 1 170 ? -1.810 -12.753 -3.412 1.00 75.38 170 GLY A O 1
ATOM 1288 N N . MET A 1 171 ? -2.651 -14.272 -4.845 1.00 80.56 171 MET A N 1
ATOM 1289 C CA . MET A 1 171 ? -4.062 -13.876 -4.743 1.00 80.56 171 MET A CA 1
ATOM 1290 C C . MET A 1 171 ? -4.615 -13.917 -3.310 1.00 80.56 171 MET A C 1
ATOM 1292 O O . MET A 1 171 ? -5.580 -13.217 -3.011 1.00 80.56 171 MET A O 1
ATOM 1296 N N . VAL A 1 172 ? -4.027 -14.722 -2.416 1.00 81.06 172 VAL A N 1
ATOM 1297 C CA . VAL A 1 172 ? -4.454 -14.794 -1.009 1.00 81.06 172 VAL A CA 1
ATOM 1298 C C . VAL A 1 172 ? -4.255 -13.448 -0.313 1.00 81.06 172 VAL A C 1
ATOM 1300 O O . VAL A 1 172 ? -5.142 -12.997 0.409 1.00 81.06 172 VAL A O 1
ATOM 1303 N N . ASN A 1 173 ? -3.126 -12.778 -0.559 1.00 80.50 173 ASN A N 1
ATOM 1304 C CA . ASN A 1 173 ? -2.837 -11.479 0.046 1.00 80.50 173 ASN A CA 1
ATOM 1305 C C . ASN A 1 173 ? -3.808 -10.406 -0.464 1.00 80.50 173 ASN A C 1
ATOM 1307 O O . ASN A 1 173 ? -4.404 -9.677 0.328 1.00 80.50 173 ASN A O 1
ATOM 1311 N N . ASP A 1 174 ? -4.061 -10.394 -1.774 1.00 81.88 174 ASP A N 1
ATOM 1312 C CA . ASP A 1 174 ? -5.012 -9.469 -2.394 1.00 81.88 174 ASP A CA 1
ATOM 1313 C C . ASP A 1 174 ? -6.434 -9.668 -1.846 1.00 81.88 174 ASP A C 1
ATOM 1315 O O . ASP A 1 174 ? -7.126 -8.700 -1.524 1.00 81.88 174 ASP A O 1
ATOM 1319 N N . ALA A 1 175 ? -6.859 -10.923 -1.658 1.00 84.31 175 ALA A N 1
ATOM 1320 C CA . ALA A 1 175 ? -8.154 -11.251 -1.072 1.00 84.31 175 ALA A CA 1
ATOM 1321 C C . ALA A 1 175 ? -8.257 -10.797 0.394 1.00 84.31 175 ALA A C 1
ATOM 1323 O O . ALA A 1 175 ? -9.247 -10.171 0.778 1.00 84.31 175 ALA A O 1
ATOM 1324 N N . VAL A 1 176 ? -7.234 -11.066 1.213 1.00 84.94 176 VAL A N 1
ATOM 1325 C CA . VAL A 1 176 ? -7.174 -10.619 2.616 1.00 84.94 176 VAL A CA 1
ATOM 1326 C C . VAL A 1 176 ? -7.231 -9.097 2.704 1.00 84.94 176 VAL A C 1
ATOM 1328 O O . VAL A 1 176 ? -7.993 -8.554 3.513 1.00 84.94 176 VAL A O 1
ATOM 1331 N N . LEU A 1 177 ? -6.470 -8.405 1.859 1.00 83.50 177 LEU A N 1
ATOM 1332 C CA . LEU A 1 177 ? -6.440 -6.950 1.794 1.00 83.50 177 LEU A CA 1
ATOM 1333 C C . LEU A 1 177 ? -7.812 -6.390 1.398 1.00 83.50 177 LEU A C 1
ATOM 1335 O O . LEU A 1 177 ? -8.342 -5.516 2.088 1.00 83.50 177 LEU A O 1
ATOM 1339 N N . LEU A 1 178 ? -8.439 -6.945 0.358 1.00 85.06 178 LEU A N 1
ATOM 1340 C CA . LEU A 1 178 ? -9.764 -6.532 -0.098 1.00 85.06 178 LEU A CA 1
ATOM 1341 C C . LEU A 1 178 ? -10.840 -6.750 0.974 1.00 85.06 178 LEU A C 1
ATOM 1343 O O . LEU A 1 178 ? -11.586 -5.823 1.294 1.00 85.06 178 LEU A O 1
ATOM 1347 N N . LEU A 1 179 ? -10.913 -7.946 1.564 1.00 86.50 179 LEU A N 1
ATOM 1348 C CA . LEU A 1 179 ? -11.893 -8.271 2.608 1.00 86.50 179 LEU A CA 1
ATOM 1349 C C . LEU A 1 179 ? -11.734 -7.367 3.834 1.00 86.50 179 LEU A C 1
ATOM 1351 O O . LEU A 1 179 ? -12.720 -6.901 4.412 1.00 86.50 179 LEU A O 1
ATOM 1355 N N . SER A 1 180 ? -10.493 -7.065 4.204 1.00 85.25 180 SER A N 1
ATOM 1356 C CA . SER A 1 180 ? -10.187 -6.170 5.316 1.00 85.25 180 SER A CA 1
ATOM 1357 C C . SER A 1 180 ? -10.613 -4.726 5.039 1.00 85.25 180 SER A C 1
ATOM 1359 O O . SER A 1 180 ? -11.215 -4.079 5.900 1.00 85.25 180 SER A O 1
ATOM 1361 N N . LEU A 1 181 ? -10.374 -4.222 3.827 1.00 85.75 181 LEU A N 1
ATOM 1362 C CA . LEU A 1 181 ? -10.834 -2.896 3.416 1.00 85.75 181 LEU A CA 1
ATOM 1363 C C . LEU A 1 181 ? -12.365 -2.819 3.338 1.00 85.75 181 LEU A C 1
ATOM 1365 O O . LEU A 1 181 ? -12.952 -1.841 3.802 1.00 85.75 181 LEU A O 1
ATOM 1369 N N . LEU A 1 182 ? -13.032 -3.860 2.830 1.00 87.50 182 LEU A N 1
ATOM 1370 C CA . LEU A 1 182 ? -14.496 -3.960 2.840 1.00 87.50 182 LEU A CA 1
ATOM 1371 C C . LEU A 1 182 ? -15.046 -3.943 4.270 1.00 87.50 182 LEU A C 1
ATOM 1373 O O . LEU A 1 182 ? -16.050 -3.281 4.549 1.00 87.50 182 LEU A O 1
ATOM 1377 N N . ARG A 1 183 ? -14.364 -4.604 5.210 1.00 87.12 183 ARG A N 1
ATOM 1378 C CA . ARG A 1 183 ? -14.733 -4.562 6.627 1.00 87.12 183 ARG A CA 1
ATOM 1379 C C . ARG A 1 183 ? -14.603 -3.156 7.212 1.00 87.12 183 ARG A C 1
ATOM 1381 O O . ARG A 1 183 ? -15.501 -2.732 7.941 1.00 87.12 183 ARG A O 1
ATOM 1388 N N . LEU A 1 184 ? -13.535 -2.426 6.887 1.00 84.12 184 LEU A N 1
ATOM 1389 C CA . LEU A 1 184 ? -13.385 -1.017 7.276 1.00 84.12 184 LEU A CA 1
ATOM 1390 C C . LEU A 1 184 ? -14.478 -0.143 6.648 1.00 84.12 184 LEU A C 1
ATOM 1392 O O . LEU A 1 184 ? -15.049 0.710 7.326 1.00 84.12 184 LEU A O 1
ATOM 1396 N N . LEU A 1 185 ? -14.844 -0.400 5.389 1.00 85.94 185 LEU A N 1
ATOM 1397 C CA . LEU A 1 185 ? -15.905 0.325 4.688 1.00 85.94 185 LEU A CA 1
ATOM 1398 C C . LEU A 1 185 ? -17.265 0.185 5.370 1.00 85.94 185 LEU A C 1
ATOM 1400 O O . LEU A 1 185 ? -17.986 1.173 5.509 1.00 85.94 185 LEU A O 1
ATOM 1404 N N . GLN A 1 186 ? -17.606 -1.015 5.841 1.00 85.94 186 GLN A N 1
ATOM 1405 C CA . GLN A 1 186 ? -18.846 -1.247 6.587 1.00 85.94 186 GLN A CA 1
ATOM 1406 C C . GLN A 1 186 ? -18.920 -0.408 7.874 1.00 85.94 186 GLN A C 1
ATOM 1408 O O . GLN A 1 186 ? -20.013 -0.012 8.287 1.00 85.94 186 GLN A O 1
ATOM 1413 N N . GLN A 1 187 ? -17.767 -0.122 8.487 1.00 83.38 187 GLN A N 1
ATOM 1414 C CA . GLN A 1 187 ? -17.645 0.570 9.772 1.00 83.38 187 GLN A CA 1
ATOM 1415 C C . GLN A 1 187 ? -17.453 2.087 9.636 1.00 83.38 187 GLN A C 1
ATOM 1417 O O . GLN A 1 187 ? -17.710 2.824 10.589 1.00 83.38 187 GLN A O 1
ATOM 1422 N N . ALA A 1 188 ? -17.025 2.568 8.468 1.00 80.25 188 ALA A N 1
ATOM 1423 C CA . ALA A 1 188 ? -16.815 3.985 8.216 1.00 80.25 188 ALA A CA 1
ATOM 1424 C C . ALA A 1 188 ? -18.144 4.755 8.168 1.00 80.25 188 ALA A C 1
ATOM 1426 O O . ALA A 1 188 ? -19.074 4.385 7.448 1.00 80.25 188 ALA A O 1
ATOM 1427 N N . THR A 1 189 ? -18.209 5.880 8.885 1.00 77.12 189 THR A N 1
ATOM 1428 C CA . THR A 1 189 ? -19.349 6.814 8.824 1.00 77.12 189 THR A CA 1
ATOM 1429 C C . THR A 1 189 ? -19.402 7.535 7.472 1.00 77.12 189 THR A C 1
ATOM 1431 O O . THR A 1 189 ? -20.469 7.692 6.882 1.00 77.12 189 THR A O 1
ATOM 1434 N N . LYS A 1 190 ? -18.237 7.904 6.919 1.00 77.81 190 LYS A N 1
ATOM 1435 C CA . LYS A 1 190 ? -18.081 8.474 5.571 1.00 77.81 190 LYS A CA 1
ATOM 1436 C C . LYS A 1 190 ? -17.554 7.421 4.597 1.00 77.81 190 LYS A C 1
ATOM 1438 O O . LYS A 1 190 ? -16.352 7.301 4.380 1.00 77.81 190 LYS A O 1
ATOM 1443 N N . ARG A 1 191 ? -18.471 6.671 3.983 1.00 82.94 191 ARG A N 1
ATOM 1444 C CA . ARG A 1 191 ? -18.143 5.523 3.117 1.00 82.94 191 ARG A CA 1
ATOM 1445 C C . ARG A 1 191 ? -17.591 5.897 1.741 1.00 82.94 191 ARG A C 1
ATOM 1447 O O . ARG A 1 191 ? -16.722 5.200 1.239 1.00 82.94 191 ARG A O 1
ATOM 1454 N N . ARG A 1 192 ? -18.060 6.996 1.134 1.00 85.62 192 ARG A N 1
ATOM 1455 C CA . ARG A 1 192 ? -17.713 7.384 -0.252 1.00 85.62 192 ARG A CA 1
ATOM 1456 C C . ARG A 1 192 ? -16.204 7.406 -0.555 1.00 85.62 192 ARG A C 1
ATOM 1458 O O . ARG A 1 192 ? -15.808 6.731 -1.497 1.00 85.62 192 ARG A O 1
ATOM 1465 N N . PRO A 1 193 ? -15.351 8.124 0.200 1.00 82.31 193 PRO A N 1
ATOM 1466 C CA . PRO A 1 193 ? -13.922 8.183 -0.116 1.00 82.31 193 PRO A CA 1
ATOM 1467 C C . PRO A 1 193 ? -13.213 6.827 0.023 1.00 82.31 193 PRO A C 1
ATOM 1469 O O . PRO A 1 193 ? -12.348 6.513 -0.789 1.00 82.31 193 PRO A O 1
ATOM 1472 N N . LEU A 1 194 ? -13.621 5.994 0.987 1.00 82.00 194 LEU A N 1
ATOM 1473 C CA . LEU A 1 194 ? -13.081 4.641 1.139 1.00 82.00 194 LEU A CA 1
ATOM 1474 C C . LEU A 1 194 ? -13.572 3.705 0.026 1.00 82.00 194 LEU A C 1
ATOM 1476 O O . LEU A 1 194 ? -12.789 2.924 -0.499 1.00 82.00 194 LEU A O 1
ATOM 1480 N N . ALA A 1 195 ? -14.840 3.820 -0.379 1.00 84.94 195 ALA A N 1
ATOM 1481 C CA . ALA A 1 195 ? -15.402 3.063 -1.495 1.00 84.94 195 ALA A CA 1
ATOM 1482 C C . ALA A 1 195 ? -14.692 3.393 -2.814 1.00 84.94 195 ALA A C 1
ATOM 1484 O O . ALA A 1 195 ? -14.334 2.483 -3.551 1.00 84.94 195 ALA A O 1
ATOM 1485 N N . LEU A 1 196 ? -14.423 4.677 -3.077 1.00 84.88 196 LEU A N 1
ATOM 1486 C CA . LEU A 1 196 ? -13.622 5.107 -4.226 1.00 84.88 196 LEU A CA 1
ATOM 1487 C C . LEU A 1 196 ? -12.199 4.548 -4.158 1.00 84.88 196 LEU A C 1
ATOM 1489 O O . LEU A 1 196 ? -11.689 4.064 -5.163 1.00 84.88 196 LEU A O 1
ATOM 1493 N N . GLY A 1 197 ? -11.576 4.554 -2.976 1.00 83.19 197 GLY A N 1
ATOM 1494 C CA . GLY A 1 197 ? -10.254 3.959 -2.797 1.00 83.19 197 GLY A CA 1
ATOM 1495 C C . GLY A 1 197 ? -10.239 2.448 -3.041 1.00 83.19 197 GLY A C 1
ATOM 1496 O O . GLY A 1 197 ? -9.301 1.939 -3.647 1.00 83.19 197 GLY A O 1
ATOM 1497 N N . ILE A 1 198 ? -11.273 1.721 -2.614 1.00 84.75 198 ILE A N 1
ATOM 1498 C CA . ILE A 1 198 ? -11.428 0.284 -2.895 1.00 84.75 198 ILE A CA 1
ATOM 1499 C C . ILE A 1 198 ? -11.680 0.051 -4.386 1.00 84.75 198 ILE A C 1
ATOM 1501 O O . ILE A 1 198 ? -11.080 -0.847 -4.964 1.00 84.75 198 ILE A O 1
ATOM 1505 N N . ALA A 1 199 ? -12.508 0.878 -5.027 1.00 85.94 199 ALA A N 1
ATOM 1506 C CA . ALA A 1 199 ? -12.754 0.801 -6.464 1.00 85.94 199 ALA A CA 1
ATOM 1507 C C . ALA A 1 199 ? -11.466 1.021 -7.274 1.00 85.94 199 ALA A C 1
ATOM 1509 O O . ALA A 1 199 ? -11.220 0.283 -8.222 1.00 85.94 199 ALA A O 1
ATOM 1510 N N . CYS A 1 200 ? -10.605 1.962 -6.866 1.00 83.25 200 CYS A N 1
ATOM 1511 C CA . CYS A 1 200 ? -9.287 2.141 -7.482 1.00 83.25 200 CYS A CA 1
ATOM 1512 C C . CYS A 1 200 ? -8.427 0.878 -7.339 1.00 83.25 200 CYS A C 1
ATOM 1514 O O . CYS A 1 200 ? -7.786 0.453 -8.294 1.00 83.25 200 CYS A O 1
ATOM 1516 N N . LEU A 1 201 ? -8.459 0.245 -6.164 1.00 81.25 201 LEU A N 1
ATOM 1517 C CA . LEU A 1 201 ? -7.683 -0.959 -5.877 1.00 81.25 201 LEU A CA 1
ATOM 1518 C C . LEU A 1 201 ? -8.194 -2.187 -6.653 1.00 81.25 201 LEU A C 1
ATOM 1520 O O . LEU A 1 201 ? -7.396 -2.988 -7.118 1.00 81.25 201 LEU A O 1
ATOM 1524 N N . LEU A 1 202 ? -9.507 -2.295 -6.875 1.00 83.75 202 LEU A N 1
ATOM 1525 C CA . LEU A 1 202 ? -10.112 -3.281 -7.783 1.00 83.75 202 LEU A CA 1
ATOM 1526 C C . LEU A 1 202 ? -9.852 -2.965 -9.262 1.00 83.75 202 LEU A C 1
ATOM 1528 O O . LEU A 1 202 ? -9.827 -3.870 -10.091 1.00 83.75 202 LEU A O 1
ATOM 1532 N N . GLY A 1 203 ? -9.635 -1.693 -9.594 1.00 81.06 203 GLY A N 1
ATOM 1533 C CA . GLY A 1 203 ? -9.204 -1.269 -10.921 1.00 81.06 203 GLY A CA 1
ATOM 1534 C C . GLY A 1 203 ? -7.840 -1.840 -11.300 1.00 81.06 203 GLY A C 1
ATOM 1535 O O . GLY A 1 203 ? -7.617 -2.119 -12.470 1.00 81.06 203 GLY A O 1
ATOM 1536 N N . VAL A 1 204 ? -6.953 -2.089 -10.332 1.00 76.19 204 VAL A N 1
ATOM 1537 C CA . VAL A 1 204 ? -5.603 -2.631 -10.565 1.00 76.19 204 VAL A CA 1
ATOM 1538 C C . VAL A 1 204 ? -5.602 -3.938 -11.372 1.00 76.19 204 VAL A C 1
ATOM 1540 O O . VAL A 1 204 ? -5.020 -3.940 -12.457 1.00 76.19 204 VAL A O 1
ATOM 1543 N N . PRO A 1 205 ? -6.239 -5.036 -10.917 1.00 74.75 205 PRO A N 1
ATOM 1544 C CA . PRO A 1 205 ? -6.253 -6.280 -11.684 1.00 74.75 205 PRO A CA 1
ATOM 1545 C C . PRO A 1 205 ? -6.963 -6.117 -13.032 1.00 74.75 205 PRO A C 1
ATOM 1547 O O . PRO A 1 205 ? -6.565 -6.742 -14.010 1.00 74.75 205 PRO A O 1
ATOM 1550 N N . LEU A 1 206 ? -7.967 -5.236 -13.118 1.00 80.12 206 LEU A N 1
ATOM 1551 C CA . LEU A 1 206 ? -8.639 -4.931 -14.384 1.00 80.12 206 LEU A CA 1
ATOM 1552 C C . LEU A 1 206 ? -7.691 -4.249 -15.377 1.00 80.12 206 LEU A C 1
ATOM 1554 O O . LEU A 1 206 ? -7.719 -4.573 -16.558 1.00 80.12 206 LEU A O 1
ATOM 1558 N N . CYS A 1 207 ? -6.811 -3.361 -14.914 1.00 76.31 207 CYS A N 1
ATOM 1559 C CA . CYS A 1 207 ? -5.819 -2.708 -15.768 1.00 76.31 207 CYS A CA 1
ATOM 1560 C C . CYS A 1 207 ? -4.832 -3.719 -16.351 1.00 76.31 207 CYS A C 1
ATOM 1562 O O . CYS A 1 207 ? -4.521 -3.641 -17.533 1.00 76.31 207 CYS A O 1
ATOM 1564 N N . SER A 1 208 ? -4.393 -4.698 -15.555 1.00 73.19 208 SER A N 1
ATOM 1565 C CA . SER A 1 208 ? -3.516 -5.775 -16.031 1.00 73.19 208 SER A CA 1
ATOM 1566 C C . SER A 1 208 ? -4.184 -6.708 -17.046 1.00 73.19 208 SER A C 1
ATOM 1568 O O . SER A 1 208 ? -3.484 -7.309 -17.851 1.00 73.19 208 SER A O 1
ATOM 1570 N N . LEU A 1 209 ? -5.514 -6.839 -17.016 1.00 80.25 209 LEU A N 1
ATOM 1571 C CA . LEU A 1 209 ? -6.270 -7.652 -17.976 1.00 80.25 209 LEU A CA 1
ATOM 1572 C C . LEU A 1 209 ? -6.613 -6.890 -19.263 1.00 80.25 209 LEU A C 1
ATOM 1574 O O . LEU A 1 209 ? -6.719 -7.499 -20.323 1.00 80.25 209 LEU A O 1
ATOM 1578 N N . LEU A 1 210 ? -6.835 -5.578 -19.164 1.00 82.06 210 LEU A N 1
ATOM 1579 C CA . LEU A 1 210 ? -7.350 -4.757 -20.263 1.00 82.06 210 LEU A CA 1
ATOM 1580 C C . LEU A 1 210 ? -6.253 -4.049 -21.067 1.00 82.06 210 LEU A C 1
ATOM 1582 O O . LEU A 1 210 ? -6.487 -3.709 -22.226 1.00 82.06 210 LEU A O 1
ATOM 1586 N N . LEU A 1 211 ? -5.083 -3.790 -20.473 1.00 82.31 211 LEU A N 1
ATOM 1587 C CA . LEU A 1 211 ? -4.001 -3.060 -21.133 1.00 82.31 211 LEU A CA 1
ATOM 1588 C C . LEU A 1 211 ? -2.938 -4.023 -21.679 1.00 82.31 211 LEU A C 1
ATOM 1590 O O . LEU A 1 211 ? -2.331 -4.755 -20.900 1.00 82.31 211 LEU A O 1
ATOM 1594 N N . PRO A 1 212 ? -2.654 -3.993 -22.994 1.00 76.75 212 PRO A N 1
ATOM 1595 C CA . PRO A 1 212 ? -1.635 -4.851 -23.594 1.00 76.75 212 PRO A CA 1
ATOM 1596 C C . PRO A 1 212 ? -0.203 -4.394 -23.269 1.00 76.75 212 PRO A C 1
ATOM 1598 O O . PRO A 1 212 ? 0.722 -5.200 -23.308 1.00 76.75 212 PRO A O 1
ATOM 1601 N N . ASP A 1 213 ? -0.007 -3.112 -22.946 1.00 82.88 213 ASP A N 1
ATOM 1602 C CA . ASP A 1 213 ? 1.304 -2.565 -22.594 1.00 82.88 213 ASP A CA 1
ATOM 1603 C C . ASP A 1 213 ? 1.542 -2.662 -21.081 1.00 82.88 213 ASP A C 1
ATOM 1605 O O . ASP A 1 213 ? 0.895 -1.981 -20.276 1.00 82.88 213 ASP A O 1
ATOM 1609 N N . ALA A 1 214 ? 2.513 -3.494 -20.701 1.00 80.56 214 ALA A N 1
ATOM 1610 C CA . ALA A 1 214 ? 2.901 -3.714 -19.313 1.00 80.56 214 ALA A CA 1
ATOM 1611 C C . ALA A 1 214 ? 3.367 -2.430 -18.601 1.00 80.56 214 ALA A C 1
ATOM 1613 O O . ALA A 1 214 ? 3.180 -2.298 -17.390 1.00 80.56 214 ALA A O 1
ATOM 1614 N N . ASN A 1 215 ? 3.936 -1.466 -19.327 1.00 77.38 215 ASN A N 1
ATOM 1615 C CA . ASN A 1 215 ? 4.427 -0.216 -18.750 1.00 77.38 215 ASN A CA 1
ATOM 1616 C C . ASN A 1 215 ? 3.268 0.724 -18.436 1.00 77.38 215 ASN A C 1
ATOM 1618 O O . ASN A 1 215 ? 3.208 1.281 -17.341 1.00 77.38 215 ASN A O 1
ATOM 1622 N N . ILE A 1 216 ? 2.298 0.837 -19.350 1.00 75.81 216 ILE A N 1
ATOM 1623 C CA . ILE A 1 216 ? 1.070 1.607 -19.110 1.00 75.81 216 ILE A CA 1
ATOM 1624 C C . ILE A 1 216 ? 0.290 0.985 -17.949 1.00 75.81 216 ILE A C 1
ATOM 1626 O O . ILE A 1 216 ? -0.153 1.702 -17.051 1.00 75.81 216 ILE A O 1
ATOM 1630 N N . ALA A 1 217 ? 0.174 -0.347 -17.919 1.00 80.62 217 ALA A N 1
ATOM 1631 C CA . ALA A 1 217 ? -0.466 -1.058 -16.817 1.00 80.62 217 ALA A CA 1
ATOM 1632 C C . ALA A 1 217 ? 0.231 -0.777 -15.473 1.00 80.62 217 ALA A C 1
ATOM 1634 O O . ALA A 1 217 ? -0.439 -0.530 -14.470 1.00 80.62 217 ALA A O 1
ATOM 1635 N N . MET A 1 218 ? 1.568 -0.747 -15.451 1.00 79.69 218 MET A N 1
ATOM 1636 C CA . MET A 1 218 ? 2.360 -0.424 -14.261 1.00 79.69 218 MET A CA 1
ATOM 1637 C C . MET A 1 218 ? 2.195 1.035 -13.814 1.00 79.69 218 MET A C 1
ATOM 1639 O O . MET A 1 218 ? 2.021 1.295 -12.623 1.00 79.69 218 MET A O 1
ATOM 1643 N N . GLY A 1 219 ? 2.221 1.993 -14.743 1.00 75.12 219 GLY A N 1
ATOM 1644 C CA . GLY A 1 219 ? 1.993 3.407 -14.436 1.00 75.12 219 GLY A CA 1
ATOM 1645 C C . GLY A 1 219 ? 0.590 3.646 -13.871 1.00 75.12 219 GLY A C 1
ATOM 1646 O O . GLY A 1 219 ? 0.428 4.293 -12.833 1.00 75.12 219 GLY A O 1
ATOM 1647 N N . LEU A 1 220 ? -0.425 3.049 -14.501 1.00 79.06 220 LEU A N 1
ATOM 1648 C CA . LEU A 1 220 ? -1.812 3.138 -14.051 1.00 79.06 220 LEU A CA 1
ATOM 1649 C C . LEU A 1 220 ? -2.026 2.445 -12.699 1.00 79.06 220 LEU A C 1
ATOM 1651 O O . LEU A 1 220 ? -2.751 2.972 -11.857 1.00 79.06 220 LEU A O 1
ATOM 1655 N N . PHE A 1 221 ? -1.351 1.319 -12.450 1.00 82.25 221 PHE A N 1
ATOM 1656 C CA . PHE A 1 221 ? -1.339 0.656 -11.145 1.00 82.25 221 PHE A CA 1
ATOM 1657 C C . PHE A 1 221 ? -0.915 1.613 -10.024 1.00 82.25 221 PHE A C 1
ATOM 1659 O O . PHE A 1 221 ? -1.639 1.765 -9.038 1.00 82.25 221 PHE A O 1
ATOM 1666 N N . HIS A 1 222 ? 0.220 2.300 -10.185 1.00 78.94 222 HIS A N 1
ATOM 1667 C CA . HIS A 1 222 ? 0.725 3.229 -9.168 1.00 78.94 222 HIS A CA 1
ATOM 1668 C C . HIS A 1 222 ? -0.171 4.456 -8.999 1.00 78.94 222 HIS A C 1
ATOM 1670 O O . HIS A 1 222 ? -0.369 4.916 -7.873 1.00 78.94 222 HIS A O 1
ATOM 1676 N N . LEU A 1 223 ? -0.776 4.948 -10.084 1.00 78.12 223 LEU A N 1
ATOM 1677 C CA . LEU A 1 223 ? -1.755 6.034 -10.022 1.00 78.12 223 LEU A CA 1
ATOM 1678 C C . LEU A 1 223 ? -3.005 5.632 -9.222 1.00 78.12 223 LEU A C 1
ATOM 1680 O O . LEU A 1 223 ? -3.426 6.358 -8.319 1.00 78.12 223 LEU A O 1
ATOM 1684 N N . LEU A 1 224 ? -3.586 4.466 -9.515 1.00 81.12 224 LEU A N 1
ATOM 1685 C CA . LEU A 1 224 ? -4.750 3.942 -8.795 1.00 81.12 224 LEU A CA 1
ATOM 1686 C C . LEU A 1 224 ? -4.435 3.693 -7.317 1.00 81.12 224 LEU A C 1
ATOM 1688 O O . LEU A 1 224 ? -5.247 4.003 -6.442 1.00 81.12 224 LEU A O 1
ATOM 1692 N N . LEU A 1 225 ? -3.235 3.194 -7.026 1.00 80.81 225 LEU A N 1
ATOM 1693 C CA . LEU A 1 225 ? -2.758 2.992 -5.666 1.00 80.81 225 LEU A CA 1
ATOM 1694 C C . LEU A 1 225 ? -2.581 4.325 -4.913 1.00 80.81 225 LEU A C 1
ATOM 1696 O O . LEU A 1 225 ? -2.987 4.443 -3.756 1.00 80.81 225 LEU A O 1
ATOM 1700 N N . ALA A 1 226 ? -2.061 5.367 -5.566 1.00 75.69 226 ALA A N 1
ATOM 1701 C CA . ALA A 1 226 ? -1.980 6.708 -4.986 1.00 75.69 226 ALA A CA 1
ATOM 1702 C C . ALA A 1 226 ? -3.376 7.288 -4.686 1.00 75.69 226 ALA A C 1
ATOM 1704 O O . ALA A 1 226 ? -3.615 7.813 -3.594 1.00 75.69 226 ALA A O 1
ATOM 1705 N N . LEU A 1 227 ? -4.327 7.142 -5.616 1.00 76.44 227 LEU A N 1
ATOM 1706 C CA . LEU A 1 227 ? -5.719 7.563 -5.419 1.00 76.44 227 LEU A CA 1
ATOM 1707 C C . LEU A 1 227 ? -6.386 6.824 -4.252 1.00 76.44 227 LEU A C 1
ATOM 1709 O O . LEU A 1 227 ? -7.110 7.449 -3.469 1.00 76.44 227 LEU A O 1
ATOM 1713 N N . HIS A 1 228 ? -6.098 5.530 -4.082 1.00 84.25 228 HIS A N 1
ATOM 1714 C CA . HIS A 1 228 ? -6.529 4.763 -2.917 1.00 84.25 228 HIS A CA 1
ATOM 1715 C C . HIS A 1 228 ? -6.0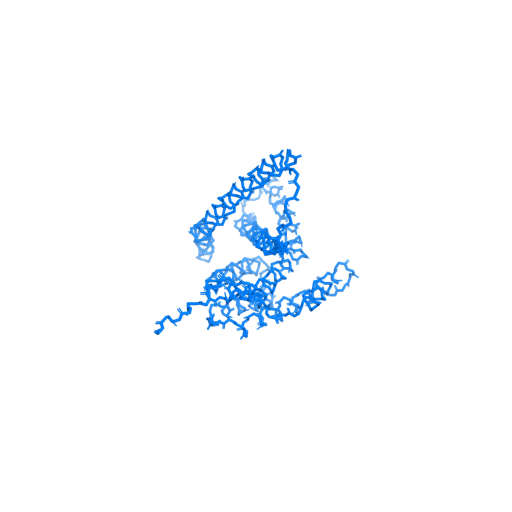60 5.411 -1.609 1.00 84.25 228 HIS A C 1
ATOM 1717 O O . HIS A 1 228 ? -6.887 5.674 -0.732 1.00 84.25 228 HIS A O 1
ATOM 1723 N N . PHE A 1 229 ? -4.771 5.742 -1.484 1.00 80.19 229 PHE A N 1
ATOM 1724 C CA . PHE A 1 229 ? -4.250 6.370 -0.266 1.00 80.19 229 PHE A CA 1
ATOM 1725 C C . PHE A 1 229 ? -4.832 7.753 -0.005 1.00 80.19 229 PHE A C 1
ATOM 1727 O O . PHE A 1 229 ? -5.108 8.087 1.147 1.00 80.19 229 PHE A O 1
ATOM 1734 N N . VAL A 1 230 ? -5.089 8.541 -1.048 1.00 75.06 230 VAL A N 1
ATOM 1735 C CA . VAL A 1 230 ? -5.782 9.828 -0.909 1.00 75.06 230 VAL A CA 1
ATOM 1736 C C . VAL A 1 230 ? -7.207 9.623 -0.385 1.00 75.06 230 VAL A C 1
ATOM 1738 O O . VAL A 1 230 ? -7.642 10.329 0.532 1.00 75.06 230 VAL A O 1
ATOM 1741 N N . GLY A 1 231 ? -7.937 8.649 -0.934 1.00 76.81 231 GLY A N 1
ATOM 1742 C CA . GLY A 1 231 ? -9.262 8.261 -0.449 1.00 76.81 231 GLY A CA 1
ATOM 1743 C C . GLY A 1 231 ? -9.222 7.829 1.016 1.00 76.81 231 GLY A C 1
ATOM 1744 O O . GLY A 1 231 ? -9.990 8.337 1.835 1.00 76.81 231 GLY A O 1
ATOM 1745 N N . PHE A 1 232 ? -8.268 6.970 1.370 1.00 80.50 232 PHE A N 1
ATOM 1746 C CA . PHE A 1 232 ? -8.078 6.483 2.730 1.00 80.50 232 PHE A CA 1
ATOM 1747 C C . PHE A 1 232 ? -7.720 7.608 3.712 1.00 80.50 232 PHE A C 1
ATOM 1749 O O . PHE A 1 232 ? -8.377 7.751 4.742 1.00 80.50 232 PHE A O 1
ATOM 1756 N N . ALA A 1 233 ? -6.764 8.478 3.383 1.00 77.50 233 ALA A N 1
ATOM 1757 C CA . ALA A 1 233 ? -6.358 9.600 4.232 1.00 77.50 233 ALA A CA 1
ATOM 1758 C C . ALA A 1 233 ? -7.531 10.543 4.549 1.00 77.50 233 ALA A C 1
ATOM 1760 O O . ALA A 1 233 ? -7.684 11.002 5.682 1.00 77.50 233 ALA A O 1
ATOM 1761 N N . ARG A 1 234 ? -8.421 10.775 3.576 1.00 76.50 234 ARG A N 1
ATOM 1762 C CA . ARG A 1 234 ? -9.646 11.571 3.767 1.00 76.50 234 ARG A CA 1
ATOM 1763 C C . ARG A 1 234 ? -10.682 10.894 4.667 1.00 76.50 234 ARG A C 1
ATOM 1765 O O . ARG A 1 234 ? -11.565 11.576 5.186 1.00 76.50 234 ARG A O 1
ATOM 1772 N N . THR A 1 235 ? -10.591 9.580 4.860 1.00 75.19 235 THR A N 1
ATOM 1773 C CA . THR A 1 235 ? -11.488 8.825 5.750 1.00 75.19 235 THR A CA 1
ATOM 1774 C C . THR A 1 235 ? -11.012 8.812 7.196 1.00 75.19 235 THR A C 1
ATOM 1776 O O . THR A 1 235 ? -11.849 8.679 8.086 1.00 75.19 235 THR A O 1
ATOM 1779 N N . LEU A 1 236 ? -9.713 9.025 7.445 1.00 72.62 236 LEU A N 1
ATOM 1780 C CA . LEU A 1 236 ? -9.118 8.952 8.783 1.00 72.62 236 LEU A CA 1
ATOM 1781 C C . LEU A 1 236 ? -9.844 9.806 9.837 1.00 72.62 236 LEU A C 1
ATOM 1783 O O . LEU A 1 236 ? -10.136 9.271 10.904 1.00 72.62 236 LEU A O 1
ATOM 1787 N N . PRO A 1 237 ? -10.226 11.075 9.573 1.00 71.50 237 PRO A N 1
ATOM 1788 C CA . PRO A 1 237 ? -10.940 11.882 10.568 1.00 71.50 237 PRO A CA 1
ATOM 1789 C C . PRO A 1 237 ? -12.364 11.387 10.871 1.00 71.50 237 PRO A C 1
ATOM 1791 O O . PRO A 1 237 ? -12.974 11.834 11.836 1.00 71.50 237 PRO A O 1
ATOM 1794 N N . ALA A 1 238 ? -12.925 10.520 10.023 1.00 69.38 238 ALA A N 1
ATOM 1795 C CA . ALA A 1 238 ? -14.294 10.017 10.123 1.00 69.38 238 ALA A CA 1
ATOM 1796 C C . ALA A 1 238 ? -14.381 8.594 10.701 1.00 69.38 238 ALA A C 1
ATOM 1798 O O . ALA A 1 238 ? -15.487 8.093 10.935 1.00 69.38 238 ALA A O 1
ATOM 1799 N N . LEU A 1 239 ? -13.242 7.931 10.911 1.00 66.75 239 LEU A N 1
ATOM 1800 C CA . LEU A 1 239 ? -13.197 6.614 11.527 1.00 66.75 239 LEU A CA 1
ATOM 1801 C C . LEU A 1 239 ? -13.199 6.771 13.055 1.00 66.75 239 LEU A C 1
ATOM 1803 O O . LEU A 1 239 ? -12.311 7.433 13.599 1.00 66.75 239 LEU A O 1
ATOM 1807 N N . PRO A 1 240 ? -14.177 6.186 13.768 1.00 66.56 240 PRO A N 1
ATOM 1808 C CA . PRO A 1 240 ? -14.191 6.254 15.219 1.00 66.56 240 PRO A CA 1
ATOM 1809 C C . PRO A 1 240 ? -12.965 5.501 15.756 1.00 66.56 240 PRO A C 1
ATOM 1811 O O . PRO A 1 240 ? -12.767 4.342 15.379 1.00 66.56 240 PRO A O 1
ATOM 1814 N N . PRO A 1 241 ? -12.131 6.115 16.615 1.00 68.12 241 PRO A N 1
ATOM 1815 C CA . PRO A 1 241 ? -11.038 5.389 17.241 1.00 68.12 241 PRO A CA 1
ATOM 1816 C C . PRO A 1 241 ? -11.609 4.223 18.048 1.00 68.12 241 PRO A C 1
ATOM 1818 O O . PRO A 1 241 ? -12.705 4.319 18.612 1.00 68.12 241 PRO A O 1
ATOM 1821 N N . ARG A 1 242 ? -10.861 3.121 18.127 1.00 67.00 242 ARG A N 1
ATOM 1822 C CA . ARG A 1 242 ? -11.164 2.007 19.028 1.00 67.00 242 ARG A CA 1
ATOM 1823 C C . ARG A 1 242 ? -10.975 2.461 20.481 1.00 67.00 242 ARG A C 1
ATOM 1825 O O . ARG A 1 242 ? -9.987 2.133 21.126 1.00 67.00 242 ARG A O 1
ATOM 1832 N N . ILE A 1 243 ? -11.915 3.252 20.996 1.00 57.47 243 ILE A N 1
ATOM 1833 C CA . ILE A 1 243 ? -12.000 3.586 22.416 1.00 57.47 243 ILE A CA 1
ATOM 1834 C C . ILE A 1 243 ? -12.445 2.301 23.106 1.00 57.47 243 ILE A C 1
ATOM 1836 O O . ILE A 1 243 ? -13.610 1.905 23.042 1.00 57.47 243 ILE A O 1
ATOM 1840 N N . THR A 1 244 ? -11.498 1.590 23.707 1.00 52.44 244 THR A N 1
ATOM 1841 C CA . THR A 1 244 ? -11.810 0.454 24.567 1.00 52.44 244 THR A CA 1
ATOM 1842 C C . THR A 1 244 ? -12.690 0.957 25.708 1.00 52.44 244 THR A C 1
ATOM 1844 O O . THR A 1 244 ? -12.340 1.913 26.400 1.00 52.44 244 THR A O 1
ATOM 1847 N N . ALA A 1 245 ? -13.845 0.319 25.915 1.00 46.47 245 ALA A N 1
ATOM 1848 C CA . ALA A 1 245 ? -14.818 0.675 26.954 1.00 46.47 245 ALA A CA 1
ATOM 1849 C C . ALA A 1 245 ? -14.208 0.752 28.375 1.00 46.47 245 ALA A C 1
ATOM 1851 O O . ALA A 1 245 ? -14.772 1.387 29.265 1.00 46.47 245 ALA A O 1
ATOM 1852 N N . SER A 1 246 ? -13.020 0.171 28.579 1.00 50.25 246 SER A N 1
ATOM 1853 C CA . SER A 1 246 ? -12.210 0.313 29.792 1.00 50.25 246 SER A CA 1
ATOM 1854 C C . SER A 1 246 ? -11.770 1.751 30.094 1.00 50.25 246 SER A C 1
ATOM 1856 O O . SER A 1 246 ? -11.623 2.099 31.260 1.00 50.25 246 SER A O 1
ATOM 1858 N N . SER A 1 247 ? -11.583 2.599 29.079 1.00 48.56 247 SER A N 1
ATOM 1859 C CA . SER A 1 247 ? -11.141 3.990 29.271 1.00 48.56 247 SER A CA 1
ATOM 1860 C C . SER A 1 247 ? -12.277 4.931 29.692 1.00 48.56 247 SER A C 1
ATOM 1862 O O . SER A 1 247 ? -12.045 5.867 30.453 1.00 48.56 247 SER A O 1
ATOM 1864 N N . VAL A 1 248 ? -13.521 4.637 29.297 1.00 48.84 248 VAL A N 1
ATOM 1865 C CA . VAL A 1 248 ? -14.710 5.402 29.719 1.00 48.84 248 VAL A CA 1
ATOM 1866 C C . VAL A 1 248 ? -15.043 5.131 31.189 1.00 48.84 248 VAL A C 1
ATOM 1868 O O . VAL A 1 248 ? -15.342 6.058 31.939 1.00 48.84 248 VAL A O 1
ATOM 1871 N N . ARG A 1 249 ? -14.894 3.879 31.644 1.00 47.34 249 ARG A N 1
ATOM 1872 C CA . ARG A 1 249 ? -15.218 3.496 33.027 1.00 47.34 249 ARG A CA 1
ATOM 1873 C C . ARG A 1 249 ? -14.271 4.121 34.067 1.00 47.34 249 ARG A C 1
ATOM 1875 O O . ARG A 1 249 ? -14.686 4.364 35.193 1.00 47.34 249 ARG A O 1
ATOM 1882 N N . LEU A 1 250 ? -13.028 4.437 33.692 1.00 49.47 250 LEU A N 1
ATOM 1883 C CA . LEU A 1 250 ? -12.079 5.153 34.562 1.00 49.47 250 LEU A CA 1
ATOM 1884 C C . LEU A 1 250 ? -12.412 6.649 34.704 1.00 49.47 250 LEU A C 1
ATOM 1886 O O . LEU A 1 250 ? -12.179 7.226 35.766 1.00 49.47 250 LEU A O 1
ATOM 1890 N N . TYR A 1 251 ? -13.001 7.270 33.679 1.00 46.31 251 TYR A N 1
ATOM 1891 C CA . TYR A 1 251 ? -13.459 8.661 33.761 1.00 46.31 251 TYR A CA 1
ATOM 1892 C C . TYR A 1 251 ? -14.722 8.811 34.617 1.00 46.31 251 TYR A C 1
ATOM 1894 O O . TYR A 1 251 ? -14.821 9.758 35.393 1.00 46.31 251 TYR A O 1
ATOM 1902 N N . GLU A 1 252 ? -15.656 7.861 34.531 1.00 49.81 252 GLU A N 1
ATOM 1903 C CA . GLU A 1 252 ? -16.908 7.903 35.302 1.00 49.81 252 GLU A CA 1
ATOM 1904 C C . GLU A 1 252 ? -16.691 7.716 36.811 1.00 49.81 252 GLU A C 1
ATOM 1906 O O . GLU A 1 252 ? -17.357 8.362 37.614 1.00 49.81 252 GLU A O 1
ATOM 1911 N N . VAL A 1 253 ? -15.716 6.891 37.209 1.00 55.44 253 VAL A N 1
ATOM 1912 C CA . VAL A 1 253 ? -15.380 6.671 38.630 1.00 55.44 253 VAL A CA 1
ATOM 1913 C C . VAL A 1 253 ? -14.632 7.867 39.240 1.00 55.44 253 VAL A C 1
ATOM 1915 O O . VAL A 1 253 ? -14.668 8.062 40.452 1.00 55.44 253 VAL A O 1
ATOM 1918 N N . SER A 1 254 ? -13.999 8.703 38.412 1.00 50.66 254 SER A N 1
ATOM 1919 C CA . SER A 1 254 ? -13.204 9.855 38.865 1.00 50.66 254 SER A CA 1
ATOM 1920 C C . SER A 1 254 ? -14.006 11.156 38.973 1.00 50.66 254 SER A C 1
ATOM 1922 O O . SER A 1 254 ? -13.480 12.155 39.457 1.00 50.66 254 SER A O 1
ATOM 1924 N N . GLN A 1 255 ? -15.264 11.181 38.523 1.00 47.78 255 GLN A N 1
ATOM 1925 C CA . GLN A 1 255 ? -16.147 12.323 38.741 1.00 47.78 255 GLN A CA 1
ATOM 1926 C C . GLN A 1 255 ? -16.709 12.229 40.167 1.00 47.78 255 GLN A C 1
ATOM 1928 O O . GLN A 1 255 ? -17.539 11.352 40.429 1.00 47.78 255 GLN A O 1
ATOM 1933 N N . PRO A 1 256 ? -16.292 13.094 41.115 1.00 54.84 256 PRO A N 1
ATOM 1934 C CA . PRO A 1 256 ? -16.916 13.124 42.426 1.00 54.84 256 PRO A CA 1
ATOM 1935 C C . PRO A 1 256 ? -18.400 13.404 42.212 1.00 54.84 256 PRO A C 1
ATOM 1937 O O . PRO A 1 256 ? -18.768 14.448 41.669 1.00 54.84 256 PRO A O 1
ATOM 1940 N N . ARG A 1 257 ? -19.256 12.449 42.600 1.00 62.31 257 ARG A N 1
ATOM 1941 C CA . ARG A 1 257 ? -20.708 12.642 42.650 1.00 62.31 257 ARG A CA 1
ATOM 1942 C C . ARG A 1 257 ? -20.948 13.968 43.362 1.00 62.31 257 ARG A C 1
ATOM 1944 O O . ARG A 1 257 ? -20.769 14.045 44.576 1.00 62.31 257 ARG A O 1
ATOM 1951 N N . ARG A 1 258 ? -21.342 15.005 42.614 1.00 60.88 258 ARG A N 1
ATOM 1952 C CA . ARG A 1 258 ? -21.869 16.248 43.180 1.00 60.88 258 ARG A CA 1
ATOM 1953 C C . ARG A 1 258 ? -23.084 15.849 44.011 1.00 60.88 258 ARG A C 1
ATOM 1955 O O . ARG A 1 258 ? -24.179 15.679 43.479 1.00 60.88 258 ARG A O 1
ATOM 1962 N N . ARG A 1 259 ? -22.876 15.628 45.311 1.00 62.31 259 ARG A N 1
ATOM 1963 C CA . ARG A 1 259 ? -23.959 15.555 46.284 1.00 62.31 259 ARG A CA 1
ATOM 1964 C C . ARG A 1 259 ? -24.644 16.910 46.213 1.00 62.31 259 ARG A C 1
ATOM 1966 O O . ARG A 1 259 ? -24.046 17.921 46.565 1.00 62.31 259 ARG A O 1
ATOM 1973 N N . LYS A 1 260 ? -25.866 16.923 45.685 1.00 61.72 260 LYS A N 1
ATOM 1974 C CA . LYS A 1 260 ? -26.766 18.059 45.845 1.00 61.72 260 LYS A CA 1
ATOM 1975 C C . LYS A 1 260 ? -26.969 18.222 47.351 1.00 61.72 260 LYS A C 1
ATOM 1977 O O . LYS A 1 260 ? -27.511 17.320 47.983 1.00 61.72 260 LYS A O 1
ATOM 1982 N N . GLN A 1 261 ? -26.430 19.297 47.916 1.00 59.81 261 GLN A N 1
ATOM 1983 C CA . GLN A 1 261 ? -26.810 19.743 49.249 1.00 59.81 261 GLN A CA 1
ATOM 1984 C C . GLN A 1 261 ? -28.218 20.326 49.114 1.00 59.81 261 GLN A C 1
ATOM 1986 O O . GLN A 1 261 ? -28.432 21.216 48.289 1.00 59.81 261 GLN A O 1
ATOM 1991 N N . HIS A 1 262 ? -29.159 19.719 49.830 1.00 71.44 262 HIS A N 1
ATOM 1992 C CA . HIS A 1 262 ? -30.503 20.233 50.061 1.00 71.44 262 HIS A CA 1
ATOM 1993 C C . HIS A 1 262 ? -30.540 20.841 51.456 1.00 71.44 262 HIS A C 1
ATOM 1995 O O . HIS A 1 262 ? -29.869 20.259 52.341 1.00 71.44 262 HIS A O 1
#

Foldseek 3Di:
DVVLVVLVVVLCCLVVVCCVVVVVVVVVLCCVCVVVVVVVVVVVVVVVVVVVVPVPDDDDDDPDPPPDPPPDPLVVLSVLLVVLVVLLLVLLNLLSVLLNLPDDPVDDDPVSVVVSVVSVVVSVVSVVCSLLPSLLSNLLSCCQFQNPDDPVVSVVLSVQSNVVVVVDDSVSNVVSSLVSLVRSLVQFPPNVLSVQLSVLSVVLVVLVVPDPDPSVSSNSNSVSNSSSVVSVVVRVVRRDTPPPVVVVVVVVVPPPPPPPDD

Secondary structure (DSSP, 8-state):
-HHHHHHHHHHHHHHHHHHHHHHHHHHHHHHHHHHHHHHHHHHHHHHHHHHHHHTTS-------------SSHHHHHHHHHHHHHHHHHHHHHHHHHHHHTPPPTTS--HHHHHHHHHHHHHHHHHHHHIIIIIHHHHHHHHHHHT----HHHHHHHHHHHTGGGGT--THHHHHHHHHHHHHHHHH-SSHHHHHHHHHHHHHHHHHHHH-S-HHHHHHHHHHHHHHHHHHHHHHGGGSPP---HHHHHHHHHTS-------

Radius of gyration: 24.27 Å; chains: 1; bounding box: 56×41×85 Å

Sequence (262 aa):
MWLASLGELLLVATLVWTSYTLWPLWRRCVHLASDKAAAIVHQALTQAAVNSAADTTEPAAAPAVRKGWQLPEHRFAVLGLICALLLVALTATFGAVRYALQPTPDFTTAATAAHYGLLVTVHDNLSFISRQFAMPCYVLCALWLWGRLPALAVVALALVSQLPLLGAPGMVNDAVLLLSLLRLLQQATKRRPLALGIACLLGVPLCSLLLPDANIAMGLFHLLLALHFVGFARTLPALPPRITASSVRLYEVSQPRRRKQH

pLDDT: mean 70.8, std 15.32, range [34.91, 88.88]